Protein AF-A0A842XDP7-F1 (afdb_monomer)

Nearest PDB structures (foldseek):
  5aip-assembly1_B  TM=6.325E-01  e=4.440E-01  Neisseria meningitidis serogroup B
  2fna-assembly2_B  TM=4.979E-01  e=2.312E-01  Saccharolobus solfataricus P2
  7kk0-assembly1_A  TM=4.906E-01  e=1.042E+00  Variovorax paradoxus
  2qww-assembly3_F  TM=4.493E-01  e=1.636E+00  Listeria monocytogenes serotype 4b str. F2365
  2qww-assembly4_G  TM=3.152E-01  e=8.962E-01  Listeria monocytogenes serotype 4b str. F2365

Secondary structure (DSSP, 8-state):
------HHHHHHHHHHH-SSHHHHHHHHHHHHHT---S-HHHHHHH-HHHHHHHHHHHHHHHHTSTTHHHHHHHHHTSHHHHHHHHHHHHS-B-HHHHHHHHHHTT----HHHIIIIIIHHHHHTTSEEEETTEEEE-HHHHHHHHHHHHH-----SPTT--SHHHHHHHHHTTS-EEHHHHHHTSSSS--HHHHHHHHHTTSEEE-S----EEEEE-SPPPSSPPPHHHHHHHHH--TT-EEHHHHHHHHT--HHHHHHHHHHHHHTTSEEEEE---EEEE-HHHHHHHHHHHHHHHHHHHHHHHHHHHHHHHHHHHSSPPP---------------

Radius of gyration: 32.77 Å; Cα contacts (8 Å, |Δi|>4): 377; chains: 1; bounding box: 113×32×96 Å

Solvent-accessible surface area (backbone atoms only — not comparable to full-atom values): 19315 Å² total; per-residue (Å²): 132,85,74,82,74,58,35,61,64,52,48,53,53,43,54,74,76,35,93,49,54,36,60,33,50,52,56,45,48,57,54,56,75,73,56,81,65,97,38,75,65,53,39,69,78,69,26,48,47,54,46,51,53,50,51,36,59,73,41,35,73,54,51,66,36,92,58,34,67,59,48,35,52,43,34,56,40,37,66,69,29,44,51,50,53,55,55,24,69,79,42,70,35,30,64,68,54,46,44,56,53,38,41,77,74,72,46,89,68,54,61,66,53,45,45,62,72,37,46,45,44,29,37,78,47,52,29,33,44,78,57,92,77,29,33,30,53,29,71,64,26,49,55,49,48,55,54,52,66,75,56,74,66,82,62,88,57,71,63,80,55,92,50,58,55,56,53,52,38,55,62,27,69,87,39,71,38,36,66,66,62,53,43,76,76,39,103,58,98,70,63,66,63,49,54,49,50,36,39,75,71,53,28,34,44,66,58,88,63,89,63,43,52,28,36,26,45,46,96,60,82,75,93,60,87,67,55,76,68,51,42,54,52,57,72,69,36,41,79,92,43,39,34,61,66,60,49,15,63,75,73,71,46,58,58,71,59,41,52,56,46,51,53,52,37,36,77,70,62,37,31,50,76,49,73,51,78,65,32,37,32,58,28,77,65,21,46,53,53,31,49,50,54,48,54,51,50,49,51,45,53,34,46,27,51,31,20,52,52,51,53,56,52,61,53,59,65,71,70,56,77,75,79,74,78,75,75,84,75,81,78,81,85,80,82,86,77,136

Structure (mmCIF, N/CA/C/O backbone):
data_AF-A0A842XDP7-F1
#
_entry.id   AF-A0A842XDP7-F1
#
loop_
_atom_site.group_PDB
_atom_site.id
_atom_site.type_symbol
_atom_site.label_atom_id
_atom_site.label_alt_id
_atom_site.label_comp_id
_atom_site.label_asym_id
_atom_site.label_entity_id
_atom_site.label_seq_id
_atom_site.pdbx_PDB_ins_code
_atom_site.Cartn_x
_atom_site.Cartn_y
_atom_site.Cartn_z
_atom_site.occupancy
_atom_site.B_iso_or_equiv
_atom_site.auth_seq_id
_atom_site.auth_comp_id
_atom_site.auth_asym_id
_atom_site.auth_atom_id
_atom_site.pdbx_PDB_model_num
ATOM 1 N N . MET A 1 1 ? 41.023 -13.905 -25.988 1.00 30.55 1 MET A N 1
ATOM 2 C CA . MET A 1 1 ? 39.647 -14.406 -26.196 1.00 30.55 1 MET A CA 1
ATOM 3 C C . MET A 1 1 ? 38.715 -13.404 -25.548 1.00 30.55 1 MET A C 1
ATOM 5 O O . MET A 1 1 ? 38.636 -13.369 -24.330 1.00 30.55 1 MET A O 1
ATOM 9 N N . VAL A 1 2 ? 38.123 -12.518 -26.347 1.00 34.84 2 VAL A N 1
ATOM 10 C CA . VAL A 1 2 ? 37.180 -11.508 -25.854 1.00 34.84 2 VAL A CA 1
ATOM 11 C C . VAL A 1 2 ? 35.889 -12.251 -25.528 1.00 34.84 2 VAL A C 1
ATOM 13 O O . VAL A 1 2 ? 35.240 -12.773 -26.429 1.00 34.84 2 VAL A O 1
ATOM 16 N N . LEU A 1 3 ? 35.569 -12.385 -24.241 1.00 41.69 3 LEU A N 1
ATOM 17 C CA . LEU A 1 3 ? 34.253 -12.844 -23.811 1.00 41.69 3 LEU A CA 1
ATOM 18 C C . LEU A 1 3 ? 33.247 -11.838 -24.374 1.00 41.69 3 LEU A C 1
ATOM 20 O O . LEU A 1 3 ? 33.239 -10.686 -23.950 1.00 41.69 3 LEU A O 1
ATOM 24 N N . GLU A 1 4 ? 32.414 -12.232 -25.336 1.00 47.22 4 GLU A N 1
ATOM 25 C CA . GLU A 1 4 ? 31.178 -11.498 -25.599 1.00 47.22 4 GLU A CA 1
ATOM 26 C C . GLU A 1 4 ? 30.365 -11.542 -24.301 1.00 47.22 4 GLU A C 1
ATOM 28 O O . GLU A 1 4 ? 29.729 -12.542 -23.962 1.00 47.22 4 GLU A O 1
ATOM 33 N N . ILE A 1 5 ? 30.478 -10.480 -23.503 1.00 54.62 5 ILE A N 1
ATOM 34 C CA . ILE A 1 5 ? 29.826 -10.365 -22.205 1.00 54.62 5 ILE A CA 1
ATOM 35 C C . ILE A 1 5 ? 28.325 -10.336 -22.473 1.00 54.62 5 ILE A C 1
ATOM 37 O O . ILE A 1 5 ? 27.758 -9.307 -22.847 1.00 54.62 5 ILE A O 1
ATOM 41 N N . ASN A 1 6 ? 27.662 -11.474 -22.266 1.00 67.56 6 ASN A N 1
ATOM 42 C CA . ASN A 1 6 ? 26.211 -11.569 -22.294 1.00 67.56 6 ASN A CA 1
ATOM 43 C C . ASN A 1 6 ? 25.647 -10.902 -21.029 1.00 67.56 6 ASN A C 1
ATOM 45 O O . ASN A 1 6 ? 25.190 -11.560 -20.095 1.00 67.56 6 ASN A O 1
ATOM 49 N N . SER A 1 7 ? 25.752 -9.571 -20.970 1.00 66.69 7 SER A N 1
ATOM 50 C CA . SER A 1 7 ? 25.392 -8.733 -19.817 1.00 66.69 7 SER A CA 1
ATOM 51 C C . SER A 1 7 ? 23.962 -8.986 -19.324 1.00 66.69 7 SER A C 1
ATOM 53 O O . SER A 1 7 ? 23.702 -8.860 -18.128 1.00 66.69 7 SER A O 1
ATOM 55 N N . ARG A 1 8 ? 23.071 -9.452 -20.213 1.00 66.50 8 ARG A N 1
ATOM 56 C CA . ARG A 1 8 ? 21.711 -9.902 -19.885 1.00 66.50 8 ARG A CA 1
ATOM 57 C C . ARG A 1 8 ? 21.675 -11.106 -18.951 1.00 66.50 8 ARG A C 1
ATOM 59 O O . ARG A 1 8 ? 20.938 -11.127 -17.964 1.00 66.50 8 ARG A O 1
ATOM 66 N N . GLN A 1 9 ? 22.470 -12.131 -19.257 1.00 72.44 9 GLN A N 1
ATOM 67 C CA . GLN A 1 9 ? 22.556 -13.341 -18.433 1.00 72.44 9 GLN A CA 1
ATOM 68 C C . GLN A 1 9 ? 23.142 -13.024 -17.055 1.00 72.44 9 GLN A C 1
ATOM 70 O O . GLN A 1 9 ? 22.722 -13.599 -16.056 1.00 72.44 9 GLN A O 1
ATOM 75 N N . TRP A 1 10 ? 24.067 -12.068 -16.986 1.00 78.69 10 TRP A N 1
ATOM 76 C CA . TRP A 1 10 ? 24.649 -11.629 -15.722 1.00 78.69 10 TRP A CA 1
ATOM 77 C C . TRP A 1 10 ? 23.662 -10.848 -14.865 1.00 78.69 10 TRP A C 1
ATOM 79 O O . TRP A 1 10 ? 23.461 -11.216 -13.710 1.00 78.69 10 TRP A O 1
ATOM 89 N N . LEU A 1 11 ? 23.001 -9.826 -15.417 1.00 80.88 11 LEU A N 1
ATOM 90 C CA . LEU A 1 11 ? 22.034 -9.043 -14.648 1.00 80.88 11 LEU A CA 1
ATOM 91 C C . LEU A 1 11 ? 20.877 -9.919 -14.154 1.00 80.88 11 LEU A C 1
ATOM 93 O O . LEU A 1 11 ? 20.542 -9.868 -12.976 1.00 80.88 11 LEU A O 1
ATOM 97 N N . SER A 1 12 ? 20.321 -10.781 -15.009 1.00 81.88 12 SER A N 1
ATOM 98 C CA . SER A 1 12 ? 19.269 -11.721 -14.593 1.00 81.88 12 SER A CA 1
ATOM 99 C C . SER A 1 12 ? 19.732 -12.672 -13.483 1.00 81.88 12 SER A C 1
ATOM 101 O O . SER A 1 12 ? 18.999 -12.882 -12.519 1.00 81.88 12 SER A O 1
ATOM 103 N N . LYS A 1 13 ? 20.966 -13.188 -13.550 1.00 83.50 13 LYS A N 1
ATOM 104 C CA . LYS A 1 13 ? 21.544 -14.021 -12.486 1.00 83.50 13 LYS A CA 1
ATOM 105 C C . LYS A 1 13 ? 21.674 -13.260 -11.161 1.00 83.50 13 LYS A C 1
ATOM 107 O O . LYS A 1 13 ? 21.309 -13.804 -10.126 1.00 83.50 13 LYS A O 1
ATOM 112 N N . ILE A 1 14 ? 22.147 -12.013 -11.186 1.00 84.69 14 ILE A N 1
ATOM 113 C CA . ILE A 1 14 ? 22.259 -11.161 -9.988 1.00 84.69 14 ILE A CA 1
ATOM 114 C C . ILE A 1 14 ? 20.873 -10.883 -9.397 1.00 84.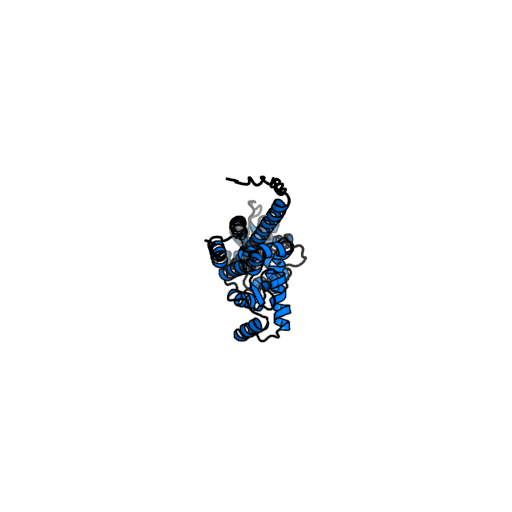69 14 ILE A C 1
ATOM 116 O O . ILE A 1 14 ? 20.656 -11.064 -8.202 1.00 84.69 14 ILE A O 1
ATOM 120 N N . VAL A 1 15 ? 19.917 -10.488 -10.242 1.00 83.19 15 VAL A N 1
ATOM 121 C CA . VAL A 1 15 ? 18.544 -10.158 -9.833 1.00 83.19 15 VAL A CA 1
ATOM 122 C C . VAL A 1 15 ? 17.839 -11.355 -9.194 1.00 83.19 15 VAL A C 1
ATOM 124 O O . VAL A 1 15 ? 17.097 -11.166 -8.230 1.00 83.19 15 VAL A O 1
ATOM 127 N N . ASN A 1 16 ? 18.092 -12.568 -9.691 1.00 82.31 16 ASN A N 1
ATOM 128 C CA . ASN A 1 16 ? 17.529 -13.802 -9.141 1.00 82.31 16 ASN A CA 1
ATOM 129 C C . ASN A 1 16 ? 18.186 -14.232 -7.819 1.00 82.31 16 ASN A C 1
ATOM 131 O O . ASN A 1 16 ? 17.552 -14.924 -7.027 1.00 82.31 16 ASN A O 1
ATOM 135 N N . ASN A 1 17 ? 19.434 -13.828 -7.573 1.00 79.31 17 ASN A N 1
ATOM 136 C CA . ASN A 1 17 ? 20.189 -14.207 -6.376 1.00 79.31 17 ASN A CA 1
ATOM 137 C C . ASN A 1 17 ? 20.016 -13.229 -5.204 1.00 79.31 17 ASN A C 1
ATOM 139 O O . ASN A 1 17 ? 20.354 -13.577 -4.075 1.00 79.31 17 ASN A O 1
ATOM 143 N N . SER A 1 18 ? 19.502 -12.025 -5.460 1.00 80.75 18 SER A N 1
ATOM 144 C CA . SER A 1 18 ? 19.393 -10.959 -4.463 1.00 80.75 18 SER A CA 1
ATOM 145 C C . SER A 1 18 ? 17.971 -10.402 -4.393 1.00 80.75 18 SER A C 1
ATOM 147 O O . SER A 1 18 ? 17.382 -10.001 -5.402 1.00 80.75 18 SER A O 1
ATOM 149 N N . ALA A 1 19 ? 17.417 -10.338 -3.180 1.00 80.94 19 ALA A N 1
ATOM 150 C CA . ALA A 1 19 ? 16.112 -9.725 -2.939 1.00 80.94 19 ALA A CA 1
ATOM 151 C C . ALA A 1 19 ? 16.179 -8.189 -3.027 1.00 80.94 19 ALA A C 1
ATOM 153 O O . ALA A 1 19 ? 15.298 -7.581 -3.634 1.00 80.94 19 ALA A O 1
ATOM 154 N N . GLU A 1 20 ? 17.251 -7.598 -2.492 1.00 90.56 20 GLU A N 1
ATOM 155 C CA . GLU A 1 20 ? 17.443 -6.151 -2.335 1.00 90.56 20 GLU A CA 1
ATOM 156 C C . GLU A 1 20 ? 18.148 -5.510 -3.545 1.00 90.56 20 GLU A C 1
ATOM 158 O O . GLU A 1 20 ? 19.129 -6.035 -4.080 1.00 90.56 20 GLU A O 1
ATOM 163 N N . LEU A 1 21 ? 17.658 -4.345 -3.966 1.00 92.19 21 LEU A N 1
ATOM 164 C CA . LEU A 1 21 ? 18.195 -3.503 -5.033 1.00 92.19 21 LEU A CA 1
ATOM 165 C C . LEU A 1 21 ? 19.603 -3.006 -4.725 1.00 92.19 21 LEU A C 1
ATOM 167 O O . LEU A 1 21 ? 20.440 -2.996 -5.629 1.00 92.19 21 LEU A O 1
ATOM 171 N N . VAL A 1 22 ? 19.889 -2.621 -3.478 1.00 93.50 22 VAL A N 1
ATOM 172 C CA . VAL A 1 22 ? 21.230 -2.153 -3.102 1.00 93.50 22 VAL A CA 1
ATOM 173 C C . VAL A 1 22 ? 22.287 -3.233 -3.335 1.00 93.50 22 VAL A C 1
ATOM 175 O O . VAL A 1 22 ? 23.342 -2.951 -3.902 1.00 93.50 22 VAL A O 1
ATOM 178 N N . GLU A 1 23 ? 21.990 -4.484 -2.988 1.00 92.94 23 GLU A N 1
ATOM 179 C CA . GLU A 1 23 ? 22.909 -5.604 -3.191 1.00 92.94 23 GLU A CA 1
ATOM 180 C C . GLU A 1 23 ? 23.036 -5.982 -4.669 1.00 92.94 23 GLU A C 1
ATOM 182 O O . GLU A 1 23 ? 24.140 -6.266 -5.139 1.00 92.94 23 GLU A O 1
ATOM 187 N N . ILE A 1 24 ? 21.939 -5.906 -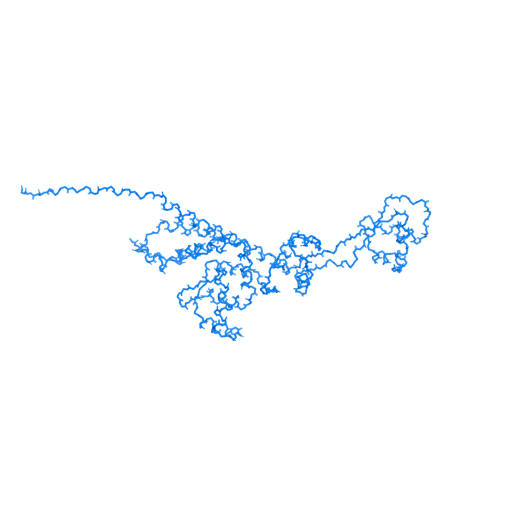5.433 1.00 92.12 24 ILE A N 1
ATOM 188 C CA . ILE A 1 24 ? 21.985 -6.064 -6.893 1.00 92.12 24 ILE A CA 1
ATOM 189 C C . ILE A 1 24 ? 22.943 -5.042 -7.501 1.00 92.12 24 ILE A C 1
ATOM 191 O O . ILE A 1 24 ? 23.832 -5.425 -8.256 1.00 92.12 24 ILE A O 1
ATOM 195 N N . LEU A 1 25 ? 22.802 -3.757 -7.162 1.00 92.69 25 LEU A N 1
ATOM 196 C CA . LEU A 1 25 ? 23.627 -2.701 -7.749 1.00 92.69 25 LEU A CA 1
ATOM 197 C C . LEU A 1 25 ? 25.080 -2.738 -7.267 1.00 92.69 25 LEU A C 1
ATOM 199 O O . LEU A 1 25 ? 25.960 -2.421 -8.061 1.00 92.69 25 LEU A O 1
ATOM 203 N N . LYS A 1 26 ? 25.367 -3.184 -6.038 1.00 92.44 26 LYS A N 1
ATOM 204 C CA . LYS A 1 26 ? 26.747 -3.439 -5.582 1.00 92.44 26 LYS A CA 1
ATOM 205 C C . LYS A 1 26 ? 27.424 -4.545 -6.390 1.00 92.44 26 LYS A C 1
ATOM 207 O O . LYS A 1 26 ? 28.556 -4.369 -6.835 1.00 92.44 26 LYS A O 1
ATOM 212 N N . GLN A 1 27 ? 26.734 -5.666 -6.609 1.00 90.56 27 GLN A N 1
ATOM 213 C CA . GLN A 1 27 ? 27.250 -6.760 -7.440 1.00 90.56 27 GLN A CA 1
ATOM 214 C C . GLN A 1 27 ? 27.393 -6.334 -8.906 1.00 90.56 27 GLN A C 1
ATOM 216 O O . GLN A 1 27 ? 28.355 -6.694 -9.579 1.00 90.56 27 GLN A O 1
ATOM 221 N N . ALA A 1 28 ? 26.453 -5.537 -9.411 1.00 89.19 28 ALA A N 1
ATOM 222 C CA . ALA A 1 28 ? 26.532 -5.010 -10.765 1.00 89.19 28 ALA A CA 1
ATOM 223 C C . ALA A 1 28 ? 27.696 -4.008 -10.912 1.00 89.19 28 ALA A C 1
ATOM 225 O O . ALA A 1 28 ? 28.398 -4.020 -11.922 1.00 89.19 28 ALA A O 1
ATOM 226 N N . ASP A 1 29 ? 27.940 -3.173 -9.896 1.00 89.44 29 ASP A N 1
ATOM 227 C CA . ASP A 1 29 ? 29.070 -2.245 -9.865 1.00 89.44 29 ASP A CA 1
ATOM 228 C C . ASP A 1 29 ? 30.413 -2.975 -9.841 1.00 89.44 29 ASP A C 1
ATOM 230 O O . ASP A 1 29 ? 31.292 -2.627 -10.627 1.00 89.44 29 ASP A O 1
ATOM 234 N N . SER A 1 30 ? 30.555 -4.018 -9.017 1.00 88.50 30 SER A N 1
ATOM 235 C CA . SER A 1 30 ? 31.789 -4.807 -8.979 1.00 88.50 30 SER A CA 1
ATOM 236 C C . SER A 1 30 ? 32.083 -5.452 -10.333 1.00 88.50 30 SER A C 1
ATOM 238 O O . SER A 1 30 ? 33.205 -5.351 -10.815 1.00 88.50 30 SER A O 1
ATOM 240 N N . ILE A 1 31 ? 31.079 -6.012 -11.016 1.00 86.94 31 ILE A N 1
ATOM 241 C CA . ILE A 1 31 ? 31.247 -6.552 -12.376 1.00 86.94 31 ILE A CA 1
ATOM 242 C C . ILE A 1 31 ? 31.652 -5.453 -13.365 1.00 86.94 31 ILE A C 1
ATOM 244 O O . ILE A 1 31 ? 32.530 -5.669 -14.198 1.00 86.94 31 ILE A O 1
ATOM 248 N N . CYS A 1 32 ? 31.046 -4.266 -13.275 1.00 85.56 32 CYS A N 1
ATOM 249 C CA . CYS A 1 32 ? 31.412 -3.132 -14.123 1.00 85.56 32 CYS A CA 1
ATOM 250 C C . CYS A 1 32 ? 32.875 -2.704 -13.961 1.00 85.56 32 CYS A C 1
ATOM 252 O O . CYS A 1 32 ? 33.475 -2.310 -14.956 1.00 85.56 32 CYS A O 1
ATOM 254 N N . GLN A 1 33 ? 33.439 -2.769 -12.751 1.00 83.06 33 GLN A N 1
ATOM 255 C CA . GLN A 1 33 ? 34.829 -2.364 -12.490 1.00 83.06 33 GLN A CA 1
ATOM 256 C C . GLN A 1 33 ? 35.852 -3.241 -13.223 1.00 83.06 33 GLN A C 1
ATOM 258 O O . GLN A 1 33 ? 36.928 -2.762 -13.564 1.00 83.06 33 GLN A O 1
ATOM 263 N N . TYR A 1 34 ? 35.504 -4.499 -13.495 1.00 81.38 34 TYR A N 1
ATOM 264 C CA . TYR A 1 34 ? 36.354 -5.446 -14.222 1.00 81.38 34 TYR A CA 1
ATOM 265 C C . TYR A 1 34 ? 35.937 -5.619 -15.688 1.00 81.38 34 TYR A C 1
ATOM 267 O O . TYR A 1 34 ? 36.438 -6.504 -16.379 1.00 81.38 34 TYR A O 1
ATOM 275 N N . CYS A 1 35 ? 34.983 -4.817 -16.167 1.00 82.50 35 CYS A N 1
ATOM 276 C CA . CYS A 1 35 ? 34.513 -4.891 -17.541 1.00 82.50 35 CYS A CA 1
ATOM 277 C C . CYS A 1 35 ? 35.499 -4.172 -18.470 1.00 82.50 35 CYS A C 1
ATOM 279 O O . CYS A 1 35 ? 35.754 -2.982 -18.299 1.00 82.50 35 CYS A O 1
ATOM 281 N N . GLU A 1 36 ? 35.983 -4.871 -19.496 1.00 77.56 36 GLU A N 1
ATOM 282 C CA . GLU A 1 36 ? 36.753 -4.290 -20.601 1.00 77.56 36 GLU A CA 1
ATOM 283 C C . GLU A 1 36 ? 35.841 -4.155 -21.832 1.00 77.56 36 GLU A C 1
ATOM 285 O O . GLU A 1 36 ? 35.776 -5.063 -22.669 1.00 77.56 36 GLU A O 1
ATOM 290 N N . PRO A 1 37 ? 35.050 -3.069 -21.950 1.00 74.06 37 PRO A N 1
ATOM 291 C CA . PRO A 1 37 ? 34.181 -2.900 -23.100 1.00 74.06 37 PRO A CA 1
ATOM 292 C C . PRO A 1 37 ? 35.019 -2.661 -24.359 1.00 74.06 37 PRO A C 1
ATOM 294 O O . PRO A 1 37 ? 35.954 -1.866 -24.356 1.00 74.06 37 PRO A O 1
ATOM 297 N N . ILE A 1 38 ? 34.608 -3.275 -25.471 1.00 71.44 38 ILE A N 1
ATOM 298 C CA . ILE A 1 38 ? 35.214 -3.055 -26.798 1.00 71.44 38 ILE A CA 1
ATOM 299 C C . ILE A 1 38 ? 35.206 -1.555 -27.168 1.00 71.44 38 ILE A C 1
ATOM 301 O O . ILE A 1 38 ? 36.106 -1.066 -27.842 1.00 71.44 38 ILE A O 1
ATOM 305 N N . SER A 1 39 ? 34.183 -0.817 -26.723 1.00 81.31 39 SER A N 1
ATOM 306 C CA . SER A 1 39 ? 34.085 0.642 -26.816 1.00 81.31 39 SER A CA 1
ATOM 307 C C . SER A 1 39 ? 33.101 1.169 -25.762 1.00 81.31 39 SER A C 1
ATOM 309 O O . SER A 1 39 ? 32.115 0.480 -25.468 1.00 81.31 39 SER A O 1
ATOM 311 N N . PRO A 1 40 ? 33.284 2.397 -25.236 1.00 82.81 40 PRO A N 1
ATOM 312 C CA . PRO A 1 40 ? 32.298 3.052 -24.376 1.00 82.81 40 PRO A CA 1
ATOM 313 C C . PRO A 1 40 ? 30.877 3.050 -24.960 1.00 82.81 40 PRO A C 1
ATOM 315 O O . PRO A 1 40 ? 29.917 2.811 -24.229 1.00 82.81 40 PRO A O 1
ATOM 318 N N . MET A 1 41 ? 30.738 3.214 -26.282 1.00 84.88 41 MET A N 1
ATOM 319 C CA . MET A 1 41 ? 29.430 3.214 -26.954 1.00 84.88 41 MET A CA 1
ATOM 320 C C . MET A 1 41 ? 28.707 1.869 -26.833 1.00 84.88 41 MET A C 1
ATOM 322 O O . MET A 1 41 ? 27.501 1.829 -26.610 1.00 84.88 41 MET A O 1
ATOM 326 N N . ILE A 1 42 ? 29.441 0.753 -26.877 1.00 82.81 42 ILE A N 1
ATOM 327 C CA . ILE A 1 42 ? 28.855 -0.584 -26.703 1.00 82.81 42 ILE A CA 1
ATOM 328 C C . ILE A 1 42 ? 28.314 -0.755 -25.278 1.00 82.81 42 ILE A C 1
ATOM 330 O O . ILE A 1 42 ? 27.270 -1.382 -25.087 1.00 82.81 42 ILE A O 1
ATOM 334 N N . CYS A 1 43 ? 28.986 -0.175 -24.280 1.00 83.31 43 CYS A N 1
ATOM 335 C CA . CYS A 1 43 ? 28.510 -0.185 -22.899 1.00 83.31 43 CYS A CA 1
ATOM 336 C C . CYS A 1 43 ? 27.182 0.582 -22.769 1.00 83.31 43 CYS A C 1
ATOM 338 O O . CYS A 1 43 ? 26.214 0.048 -22.234 1.00 83.31 43 CYS A O 1
ATOM 340 N N . VAL A 1 44 ? 27.106 1.783 -23.347 1.00 84.75 44 VAL A N 1
ATOM 341 C CA . VAL A 1 44 ? 25.904 2.632 -23.316 1.00 84.75 44 VAL A CA 1
ATOM 342 C C . VAL A 1 44 ? 24.719 1.977 -24.035 1.00 84.75 44 VAL A C 1
ATOM 344 O O . VAL A 1 44 ? 23.611 1.916 -23.503 1.00 84.75 44 VAL A O 1
ATOM 347 N N . GLU A 1 45 ? 24.942 1.443 -25.236 1.00 81.25 45 GLU A N 1
ATOM 348 C CA . GLU A 1 45 ? 23.858 0.927 -26.076 1.00 81.25 45 GLU A CA 1
ATOM 349 C C . GLU A 1 45 ? 23.394 -0.478 -25.663 1.00 81.25 45 GLU A C 1
ATOM 351 O O . GLU A 1 45 ? 22.195 -0.786 -25.696 1.00 81.25 45 GLU A O 1
ATOM 356 N N . ARG A 1 46 ? 24.329 -1.360 -25.277 1.00 81.94 46 ARG A N 1
ATOM 357 C CA . ARG A 1 46 ? 24.077 -2.810 -25.187 1.00 81.94 46 ARG A CA 1
ATOM 358 C C . ARG A 1 46 ? 24.251 -3.414 -23.795 1.00 81.94 46 ARG A C 1
ATOM 360 O O . ARG A 1 46 ? 23.806 -4.544 -23.598 1.00 81.94 46 ARG A O 1
ATOM 367 N N . CYS A 1 47 ? 24.860 -2.718 -22.834 1.00 87.31 47 CYS A N 1
ATOM 368 C CA . CYS A 1 47 ? 25.084 -3.280 -21.501 1.00 87.31 47 CYS A CA 1
ATOM 369 C C . CYS A 1 47 ? 23.881 -3.047 -20.580 1.00 87.31 47 CYS A C 1
ATOM 371 O O . CYS A 1 47 ? 23.587 -1.920 -20.182 1.00 87.31 47 CYS A O 1
ATOM 373 N N 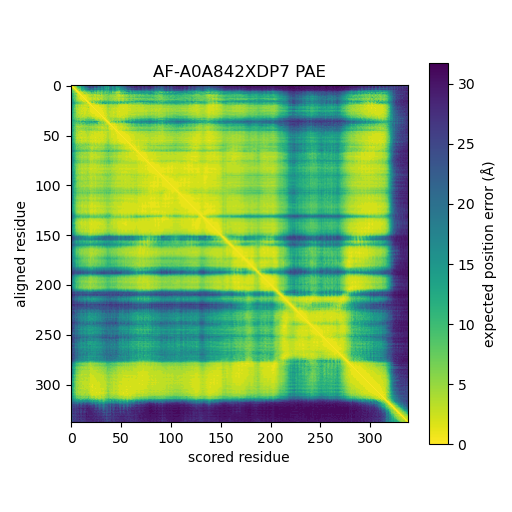. GLU A 1 48 ? 23.203 -4.126 -20.182 1.00 86.31 48 GLU A N 1
ATOM 374 C CA . GLU A 1 48 ? 22.063 -4.023 -19.260 1.00 86.31 48 GLU A CA 1
ATOM 375 C C . GLU A 1 48 ? 22.478 -3.614 -17.849 1.00 86.31 48 GLU A C 1
ATOM 377 O O . GLU A 1 48 ? 21.728 -2.914 -17.176 1.00 86.31 48 GLU A O 1
ATOM 382 N N . ILE A 1 49 ? 23.691 -3.978 -17.423 1.00 89.81 49 ILE A N 1
ATOM 383 C CA . ILE A 1 49 ? 24.235 -3.544 -16.135 1.00 89.81 49 ILE A CA 1
ATOM 384 C C . ILE A 1 49 ? 24.440 -2.026 -16.131 1.00 89.81 49 ILE A C 1
ATOM 386 O O . ILE A 1 49 ? 23.999 -1.347 -15.205 1.00 89.81 49 ILE A O 1
ATOM 390 N N . TRP A 1 50 ? 25.076 -1.485 -17.177 1.00 89.81 50 TRP A N 1
ATOM 391 C CA . TRP A 1 50 ? 25.260 -0.040 -17.310 1.00 89.81 50 TRP A CA 1
ATOM 392 C C . TRP A 1 50 ? 23.911 0.675 -17.338 1.00 89.81 50 TRP A C 1
ATOM 394 O O . TRP A 1 50 ? 23.708 1.639 -16.605 1.00 89.81 50 TRP A O 1
ATOM 404 N N . ARG A 1 51 ? 22.959 0.149 -18.116 1.00 89.62 51 ARG A N 1
ATOM 405 C CA . ARG A 1 51 ? 21.608 0.701 -18.227 1.00 89.62 51 ARG A CA 1
ATOM 406 C C . ARG A 1 51 ? 20.880 0.727 -16.882 1.00 89.62 51 ARG A C 1
ATOM 408 O O . ARG A 1 51 ? 20.338 1.767 -16.525 1.00 89.62 51 ARG A O 1
ATOM 415 N N . ALA A 1 52 ? 20.919 -0.371 -16.125 1.00 91.00 52 ALA A N 1
ATOM 416 C CA . ALA A 1 52 ? 20.319 -0.455 -14.797 1.00 91.00 52 ALA A CA 1
ATOM 417 C C . ALA A 1 52 ? 20.971 0.530 -13.816 1.00 91.00 52 ALA A C 1
ATOM 419 O O . ALA A 1 52 ? 20.268 1.235 -13.103 1.00 91.00 52 ALA A O 1
ATOM 420 N N . LYS A 1 53 ? 22.304 0.652 -13.811 1.00 92.94 53 LYS A N 1
ATOM 421 C CA . LYS A 1 53 ? 22.997 1.656 -12.985 1.00 92.94 53 LYS A CA 1
ATOM 422 C C . LYS A 1 53 ? 22.587 3.081 -13.364 1.00 92.94 53 LYS A C 1
ATOM 424 O O . LYS A 1 53 ? 22.286 3.890 -12.490 1.00 92.94 53 LYS A O 1
ATOM 429 N N . ASN A 1 54 ? 22.551 3.377 -14.661 1.00 91.50 54 ASN A N 1
ATOM 430 C CA . ASN A 1 54 ? 22.209 4.700 -15.168 1.00 91.50 54 ASN A CA 1
ATOM 431 C C . ASN A 1 54 ? 20.744 5.076 -14.875 1.00 91.50 54 ASN A C 1
ATOM 433 O O . ASN A 1 54 ? 20.464 6.225 -14.559 1.00 91.50 54 ASN A O 1
ATOM 437 N N . GLU A 1 55 ? 19.817 4.112 -14.888 1.00 92.75 55 GLU A N 1
ATOM 438 C CA . GLU A 1 55 ? 18.440 4.327 -14.418 1.00 92.75 55 GLU A CA 1
ATOM 439 C C . GLU A 1 55 ? 18.397 4.858 -12.983 1.00 92.75 55 GLU A C 1
ATOM 441 O O . GLU A 1 55 ? 17.714 5.841 -12.720 1.00 92.75 55 GLU A O 1
ATOM 446 N N . PHE A 1 56 ? 19.127 4.241 -12.052 1.00 93.81 56 PHE A N 1
ATOM 447 C CA . PHE A 1 56 ? 19.128 4.687 -10.656 1.00 93.81 56 PHE A CA 1
ATOM 448 C C . PHE A 1 56 ? 19.767 6.066 -10.489 1.00 93.81 56 PHE A C 1
ATOM 450 O O . PHE A 1 56 ? 19.246 6.881 -9.734 1.00 93.81 56 PHE A O 1
ATOM 457 N N . LEU A 1 57 ? 20.838 6.357 -11.233 1.00 92.12 57 LEU A N 1
ATOM 458 C CA . LEU A 1 57 ? 21.460 7.683 -11.232 1.00 92.12 57 LEU A CA 1
ATOM 459 C C . LEU A 1 57 ? 20.486 8.775 -11.702 1.00 92.12 57 LEU A C 1
ATOM 461 O O . LEU A 1 57 ? 20.368 9.808 -11.046 1.00 92.12 57 LEU A O 1
ATOM 465 N N . GLU A 1 58 ? 19.754 8.535 -12.792 1.00 91.75 58 GLU A N 1
ATOM 466 C CA . GLU A 1 58 ? 18.733 9.463 -13.299 1.00 91.75 58 GLU A CA 1
ATOM 467 C C . GLU A 1 58 ? 17.560 9.623 -12.319 1.00 91.75 58 GLU A C 1
ATOM 469 O O . GLU A 1 58 ? 17.052 10.727 -12.123 1.00 91.75 58 GLU A O 1
ATOM 474 N N . MET A 1 59 ? 17.146 8.532 -11.669 1.00 92.69 59 MET A N 1
ATOM 475 C CA . MET A 1 59 ? 16.026 8.527 -10.725 1.00 92.69 59 MET A CA 1
ATOM 476 C C . MET A 1 59 ? 16.403 9.015 -9.318 1.00 92.69 59 MET A C 1
ATOM 478 O O . MET A 1 59 ? 15.526 9.114 -8.463 1.00 92.69 59 MET A O 1
ATOM 482 N N . ASN A 1 60 ? 17.664 9.350 -9.028 1.00 90.75 60 ASN A N 1
ATOM 483 C CA . ASN A 1 60 ? 18.074 9.665 -7.657 1.00 90.75 60 ASN A CA 1
ATOM 484 C C . ASN A 1 60 ? 17.241 10.779 -7.007 1.00 90.75 60 ASN A C 1
ATOM 486 O O . ASN A 1 60 ? 16.815 10.653 -5.861 1.00 90.75 60 ASN A O 1
ATOM 490 N N . GLY A 1 61 ? 17.006 11.868 -7.746 1.00 88.88 61 GLY A N 1
ATOM 491 C CA . GLY A 1 61 ? 16.251 13.012 -7.234 1.00 88.88 61 GLY A CA 1
ATOM 492 C C . GLY A 1 61 ? 14.824 12.637 -6.833 1.00 88.88 61 GLY A C 1
ATOM 493 O O . GLY A 1 61 ? 14.349 13.074 -5.790 1.00 88.88 61 GLY A O 1
ATOM 494 N N . MET A 1 62 ? 14.169 11.781 -7.621 1.00 92.06 62 MET A N 1
ATOM 495 C CA . MET A 1 62 ? 12.813 11.317 -7.325 1.00 92.06 62 MET A CA 1
ATOM 496 C C . MET A 1 62 ? 12.789 10.254 -6.220 1.00 92.06 62 MET A C 1
ATOM 498 O O . MET A 1 62 ? 11.955 10.345 -5.330 1.00 92.06 62 MET A O 1
ATOM 502 N N . LEU A 1 63 ? 13.716 9.288 -6.211 1.00 90.50 63 LEU A N 1
ATOM 503 C CA . LEU A 1 63 ? 13.743 8.202 -5.220 1.00 90.50 63 LEU A CA 1
ATOM 504 C C . LEU A 1 63 ? 14.011 8.708 -3.796 1.00 90.50 63 LEU A C 1
ATOM 506 O O . LEU A 1 63 ? 13.559 8.092 -2.834 1.00 90.50 63 LEU A O 1
ATOM 510 N N . CYS A 1 64 ? 14.739 9.818 -3.667 1.00 88.38 64 CYS A N 1
ATOM 511 C CA . CYS A 1 64 ? 15.048 10.457 -2.389 1.00 88.38 64 CYS A CA 1
ATOM 512 C C . CYS A 1 64 ? 14.011 11.510 -1.961 1.00 88.38 64 CYS A C 1
ATOM 514 O O . CYS A 1 64 ? 14.180 12.120 -0.908 1.00 88.38 64 CYS A O 1
ATOM 516 N N . ALA A 1 65 ? 12.961 11.749 -2.752 1.00 91.00 65 ALA A N 1
ATOM 517 C CA . ALA A 1 65 ? 11.916 12.700 -2.395 1.00 91.00 65 ALA A CA 1
ATOM 518 C C . ALA A 1 65 ? 10.959 12.110 -1.345 1.00 91.00 65 ALA A C 1
ATOM 520 O O . ALA A 1 65 ? 10.471 10.988 -1.496 1.00 91.00 65 ALA A O 1
ATOM 521 N N . ASP A 1 66 ? 10.604 12.903 -0.330 1.00 85.00 66 ASP A N 1
ATOM 522 C CA . ASP A 1 66 ? 9.681 12.492 0.743 1.00 85.00 66 ASP A CA 1
ATOM 523 C C . ASP A 1 66 ? 8.302 12.050 0.214 1.00 85.00 66 ASP A C 1
ATOM 525 O O . ASP A 1 66 ? 7.627 11.200 0.799 1.00 85.00 66 ASP A O 1
ATOM 529 N N . GLU A 1 67 ? 7.882 12.602 -0.928 1.00 87.44 67 GLU A N 1
ATOM 530 C CA . GLU A 1 67 ? 6.597 12.311 -1.567 1.00 87.44 67 GLU A CA 1
ATOM 531 C C . GLU A 1 67 ? 6.633 11.086 -2.498 1.00 87.44 67 GLU A C 1
ATOM 533 O O . GLU A 1 67 ? 5.592 10.675 -3.015 1.00 87.44 67 GLU A O 1
ATOM 538 N N . HIS A 1 68 ? 7.795 10.456 -2.707 1.00 91.81 68 HIS A N 1
ATOM 539 C CA . HIS A 1 68 ? 7.937 9.384 -3.699 1.00 91.81 68 HIS A CA 1
ATOM 540 C C . HIS A 1 68 ? 7.033 8.183 -3.415 1.00 91.81 68 HIS A C 1
ATOM 542 O O . HIS A 1 68 ? 6.338 7.703 -4.307 1.00 91.81 68 HIS A O 1
ATOM 548 N N . VAL A 1 69 ? 6.949 7.743 -2.154 1.00 90.88 69 VAL A N 1
ATOM 549 C CA . VAL A 1 69 ? 6.045 6.648 -1.749 1.00 90.88 69 VAL A CA 1
ATOM 550 C C . VAL A 1 69 ? 4.592 6.981 -2.106 1.00 90.88 69 VAL A C 1
ATOM 552 O O . VAL A 1 69 ? 3.849 6.124 -2.580 1.00 90.88 69 VAL A O 1
ATOM 555 N N . HIS A 1 70 ? 4.178 8.233 -1.903 1.00 89.12 70 HIS A N 1
ATOM 556 C CA . HIS A 1 70 ? 2.833 8.691 -2.239 1.00 89.12 70 HIS A CA 1
ATOM 557 C C . HIS A 1 70 ? 2.594 8.671 -3.756 1.00 89.12 70 HIS A C 1
ATOM 559 O O . HIS A 1 70 ? 1.559 8.174 -4.210 1.00 89.12 70 HIS A O 1
ATOM 565 N N . ASN A 1 71 ? 3.553 9.165 -4.538 1.00 91.12 71 ASN A N 1
ATOM 566 C CA . ASN A 1 71 ? 3.458 9.212 -5.998 1.00 91.12 71 ASN A CA 1
ATOM 567 C C . ASN A 1 71 ? 3.430 7.804 -6.596 1.00 91.12 71 ASN A C 1
ATOM 569 O O . ASN A 1 71 ? 2.559 7.500 -7.412 1.00 91.12 71 ASN A O 1
ATOM 573 N N . LEU A 1 72 ? 4.286 6.914 -6.093 1.00 92.62 72 LEU A N 1
ATOM 574 C CA . LEU A 1 72 ? 4.297 5.500 -6.440 1.00 92.62 72 LEU A CA 1
ATOM 575 C C . LEU A 1 72 ? 2.939 4.849 -6.177 1.00 92.62 72 LEU A C 1
ATOM 577 O O . LEU A 1 72 ? 2.339 4.290 -7.094 1.00 92.62 72 LEU A O 1
ATOM 581 N N . LEU A 1 73 ? 2.419 4.952 -4.949 1.00 90.06 73 LEU A N 1
ATOM 582 C CA . LEU A 1 73 ? 1.137 4.346 -4.584 1.00 90.06 73 LEU A CA 1
ATOM 583 C C . LEU A 1 73 ? -0.004 4.880 -5.456 1.00 90.06 73 LEU A C 1
ATOM 585 O O . LEU A 1 73 ? -0.837 4.109 -5.929 1.00 90.06 73 LEU A O 1
ATOM 589 N N . ASN A 1 74 ? -0.035 6.182 -5.737 1.00 90.00 74 ASN A N 1
ATOM 590 C CA . ASN A 1 74 ? -1.049 6.762 -6.616 1.00 90.00 74 ASN A CA 1
ATOM 591 C C . ASN A 1 74 ? -0.902 6.336 -8.083 1.00 90.00 74 ASN A C 1
ATOM 593 O O . ASN A 1 74 ? -1.918 6.174 -8.768 1.00 90.00 74 ASN A O 1
ATOM 597 N N . ALA A 1 75 ? 0.319 6.095 -8.561 1.00 91.38 75 ALA A N 1
ATOM 598 C CA . ALA A 1 75 ? 0.548 5.513 -9.875 1.00 91.38 75 ALA A CA 1
ATOM 599 C C . ALA A 1 75 ? 0.017 4.071 -9.943 1.00 91.38 75 ALA A C 1
ATOM 601 O O . ALA A 1 75 ? -0.607 3.701 -10.930 1.00 91.38 75 ALA A O 1
ATOM 602 N N . VAL A 1 76 ? 0.165 3.268 -8.888 1.00 88.94 76 VAL A N 1
ATOM 603 C CA . VAL A 1 76 ? -0.149 1.827 -8.951 1.00 88.94 76 VAL A CA 1
ATOM 604 C C . VAL A 1 76 ? -1.552 1.443 -8.478 1.00 88.94 76 VAL A C 1
ATOM 606 O O . VAL A 1 76 ? -1.994 0.334 -8.754 1.00 88.94 76 VAL A O 1
ATOM 609 N N . LYS A 1 77 ? -2.297 2.329 -7.805 1.00 88.00 77 LYS A N 1
ATOM 610 C CA . LYS A 1 77 ? -3.709 2.084 -7.427 1.00 88.00 77 LYS A CA 1
ATOM 611 C C . LYS A 1 77 ? -4.647 1.917 -8.620 1.00 88.00 77 LYS A C 1
ATOM 613 O O . LYS A 1 77 ? -5.738 1.378 -8.480 1.00 88.00 77 LYS A O 1
ATOM 618 N N . ASN A 1 78 ? -4.269 2.443 -9.781 1.00 89.25 78 ASN A N 1
ATOM 619 C CA . ASN A 1 78 ? -5.084 2.333 -10.978 1.00 89.25 78 ASN A CA 1
ATOM 620 C C . ASN A 1 78 ? -4.856 0.962 -11.629 1.00 89.25 78 ASN A C 1
ATOM 622 O O . ASN A 1 78 ? -3.780 0.701 -12.162 1.00 89.25 78 ASN A O 1
ATOM 626 N N . ASP A 1 79 ? -5.890 0.125 -11.639 1.00 88.50 79 ASP A N 1
ATOM 627 C CA . ASP A 1 79 ? -5.868 -1.212 -12.245 1.00 88.50 79 ASP A CA 1
ATOM 628 C C . ASP A 1 79 ? -5.346 -1.205 -13.700 1.00 88.50 79 ASP A C 1
ATOM 630 O O . ASP A 1 79 ? -4.508 -2.019 -14.084 1.00 88.50 79 ASP A O 1
ATOM 634 N N . ARG A 1 80 ? -5.703 -0.195 -14.504 1.00 92.12 80 ARG A N 1
ATOM 635 C CA . ARG A 1 80 ? -5.222 -0.078 -15.896 1.00 92.12 80 ARG A CA 1
ATOM 636 C C . ARG A 1 80 ? -3.717 0.165 -15.968 1.00 92.12 80 ARG A C 1
ATOM 638 O O . ARG A 1 80 ? -3.057 -0.349 -16.869 1.00 92.12 80 ARG A O 1
ATOM 645 N N . ARG A 1 81 ? -3.158 0.918 -15.017 1.00 93.88 81 ARG A N 1
ATOM 646 C CA . ARG A 1 81 ? -1.705 1.135 -14.905 1.00 93.88 81 ARG A CA 1
ATOM 647 C C . ARG A 1 81 ? -0.995 -0.149 -14.483 1.00 93.88 81 ARG A C 1
ATOM 649 O O . ARG A 1 81 ? 0.056 -0.459 -15.037 1.00 93.88 81 ARG A O 1
ATOM 656 N N . GLN A 1 82 ? -1.599 -0.954 -13.608 1.00 92.12 82 GLN A N 1
ATOM 657 C CA . GLN A 1 82 ? -1.076 -2.289 -13.292 1.00 92.12 82 GLN A CA 1
ATOM 658 C C . GLN A 1 82 ? -1.055 -3.195 -14.531 1.00 92.12 82 GLN A C 1
ATOM 660 O O . GLN A 1 82 ? -0.058 -3.872 -14.775 1.00 92.12 82 GLN A O 1
ATOM 665 N N . LYS A 1 83 ? -2.087 -3.140 -15.386 1.00 93.56 83 LYS A N 1
ATOM 666 C CA . LYS A 1 83 ? -2.089 -3.857 -16.675 1.00 93.56 83 LYS A CA 1
ATOM 667 C C . LYS A 1 83 ? -1.008 -3.381 -17.642 1.00 93.56 83 LYS A C 1
ATOM 669 O O . LYS A 1 83 ? -0.472 -4.196 -18.390 1.00 93.56 83 LYS A O 1
ATOM 674 N N . VAL A 1 84 ? -0.647 -2.098 -17.619 1.00 96.44 84 VAL A N 1
ATOM 675 C CA . VAL A 1 84 ? 0.510 -1.589 -18.374 1.00 96.44 84 VAL A CA 1
ATOM 676 C C . VAL A 1 84 ? 1.817 -2.164 -17.821 1.00 96.44 84 VAL A C 1
ATOM 678 O O . VAL A 1 84 ? 2.631 -2.649 -18.603 1.00 96.44 84 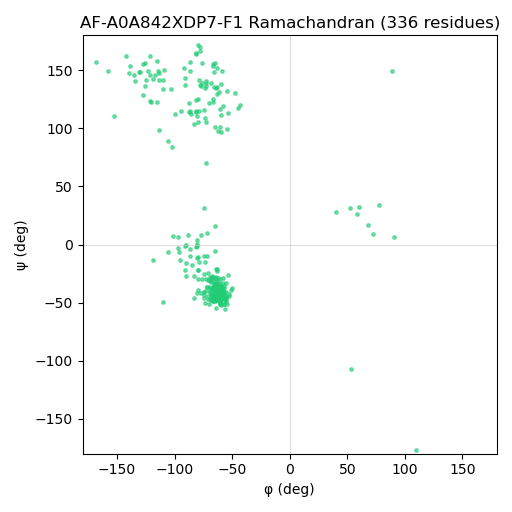VAL A O 1
ATOM 681 N N . VAL A 1 85 ? 2.004 -2.182 -16.497 1.00 95.56 85 VAL A N 1
ATOM 682 C CA . VAL A 1 85 ? 3.176 -2.809 -15.855 1.00 95.56 85 VAL A CA 1
ATOM 683 C C . VAL A 1 85 ? 3.273 -4.298 -16.210 1.00 95.56 85 VAL A C 1
ATOM 685 O O . VAL A 1 85 ? 4.347 -4.773 -16.578 1.00 95.56 85 VAL A O 1
ATOM 688 N N . GLU A 1 86 ? 2.152 -5.024 -16.186 1.00 94.06 86 GLU A N 1
ATOM 689 C CA . GLU A 1 86 ? 2.058 -6.423 -16.627 1.00 94.06 86 GLU A CA 1
ATOM 690 C C . GLU A 1 86 ? 2.524 -6.570 -18.087 1.00 94.06 86 GLU A C 1
ATOM 692 O O . GLU A 1 86 ? 3.444 -7.339 -18.366 1.00 94.06 86 GLU A O 1
ATOM 697 N N . ALA A 1 87 ? 1.990 -5.757 -19.003 1.00 96.06 87 ALA A N 1
ATOM 698 C CA . ALA A 1 87 ? 2.339 -5.794 -20.424 1.00 96.06 87 ALA A CA 1
ATOM 699 C C . ALA A 1 87 ? 3.826 -5.521 -20.698 1.00 96.06 87 ALA A C 1
ATOM 701 O O . ALA A 1 87 ? 4.406 -6.109 -21.616 1.00 96.06 87 ALA A O 1
ATOM 702 N N . LEU A 1 88 ? 4.419 -4.593 -19.940 1.00 96.69 88 LEU A N 1
ATOM 703 C CA . LEU A 1 88 ? 5.815 -4.175 -20.082 1.00 96.69 88 LEU A CA 1
ATOM 704 C C . LEU A 1 88 ? 6.800 -5.144 -19.428 1.00 96.69 88 LEU A C 1
ATOM 706 O O . LEU A 1 88 ? 7.963 -5.171 -19.827 1.00 96.69 88 LEU A O 1
ATOM 710 N N . SER A 1 89 ? 6.340 -5.953 -18.470 1.00 93.81 89 SER A N 1
ATOM 711 C CA . SER A 1 89 ? 7.143 -7.030 -17.882 1.00 93.81 89 SER A CA 1
ATOM 712 C C . SER A 1 89 ? 7.406 -8.179 -18.859 1.00 93.81 89 SER A C 1
ATOM 714 O O . SER A 1 89 ? 8.434 -8.838 -18.762 1.00 93.81 89 SER A O 1
ATOM 716 N N . GLU A 1 90 ? 6.508 -8.398 -19.827 1.00 93.56 90 GLU A N 1
ATOM 717 C CA . GLU A 1 90 ? 6.687 -9.419 -20.864 1.00 93.56 90 GLU A CA 1
ATOM 718 C C . GLU A 1 90 ? 7.717 -8.988 -21.911 1.00 93.56 90 GLU A C 1
ATOM 720 O O . GLU A 1 90 ? 8.559 -9.775 -22.337 1.00 93.56 90 GLU A O 1
ATOM 725 N N . ARG A 1 91 ? 7.604 -7.741 -22.386 1.00 93.31 91 ARG A N 1
ATOM 726 C CA . ARG A 1 91 ? 8.495 -7.150 -23.389 1.00 93.31 91 ARG A CA 1
ATOM 727 C C . ARG A 1 91 ? 8.281 -5.639 -23.506 1.00 93.31 91 ARG A C 1
ATOM 729 O O . ARG A 1 91 ? 7.169 -5.166 -23.263 1.00 93.31 91 ARG A O 1
ATOM 736 N N . PRO A 1 92 ? 9.279 -4.886 -24.002 1.00 95.38 92 PRO A N 1
ATOM 737 C CA . PRO A 1 92 ? 9.098 -3.482 -24.357 1.00 95.38 92 PRO A CA 1
ATOM 738 C C . PRO A 1 92 ? 8.021 -3.279 -25.435 1.00 95.38 92 PRO A C 1
ATOM 740 O O . PRO A 1 92 ? 7.975 -4.015 -26.427 1.00 95.38 92 PRO A O 1
ATOM 743 N N . ARG A 1 93 ? 7.170 -2.259 -25.278 1.00 97.38 93 ARG A N 1
ATOM 744 C CA . ARG A 1 93 ? 6.030 -1.975 -26.176 1.00 97.38 93 ARG A CA 1
ATOM 745 C C . ARG A 1 93 ? 5.946 -0.487 -26.510 1.00 97.38 93 ARG A C 1
ATOM 747 O O . ARG A 1 93 ? 6.252 0.352 -25.675 1.00 97.38 93 ARG A O 1
ATOM 754 N N . SER A 1 94 ? 5.511 -0.149 -27.722 1.00 97.69 94 SER A N 1
ATOM 755 C CA . SER A 1 94 ? 5.112 1.224 -28.077 1.00 97.69 94 SER A CA 1
ATOM 756 C C . SER A 1 94 ? 3.708 1.538 -27.540 1.00 97.69 94 SER A C 1
ATOM 758 O O . SER A 1 94 ? 2.988 0.619 -27.147 1.00 97.69 94 SER A O 1
ATOM 760 N N . ILE A 1 95 ? 3.263 2.803 -27.590 1.00 97.56 95 ILE A N 1
ATOM 761 C CA . ILE A 1 95 ? 1.876 3.162 -27.222 1.00 97.56 95 ILE A CA 1
ATOM 762 C C . ILE A 1 95 ? 0.852 2.361 -28.037 1.00 97.56 95 ILE A C 1
ATOM 764 O O . ILE A 1 95 ? -0.125 1.868 -27.479 1.00 97.56 95 ILE A O 1
ATOM 768 N N . LYS A 1 96 ? 1.094 2.161 -29.340 1.00 97.38 96 LYS A N 1
ATOM 769 C CA . LYS A 1 96 ? 0.235 1.322 -30.189 1.00 97.38 96 LYS A CA 1
ATOM 770 C C . LYS A 1 96 ? 0.183 -0.124 -29.679 1.00 97.38 96 LYS A C 1
ATOM 772 O O . LYS A 1 96 ? -0.900 -0.678 -29.524 1.00 97.38 96 LYS A O 1
ATOM 777 N N . GLY A 1 97 ? 1.336 -0.703 -29.341 1.00 97.12 97 GLY A N 1
ATOM 778 C CA . GLY A 1 97 ? 1.408 -2.061 -28.795 1.00 97.12 97 GLY A CA 1
ATOM 779 C C . GLY A 1 97 ? 0.779 -2.202 -27.402 1.00 97.12 97 GLY A C 1
ATOM 780 O O . GLY A 1 97 ? 0.230 -3.256 -27.080 1.00 97.12 97 GLY A O 1
ATOM 781 N N . LEU A 1 98 ? 0.831 -1.151 -26.576 1.00 97.44 98 LEU A N 1
ATOM 782 C CA . LEU A 1 98 ? 0.113 -1.087 -25.299 1.00 97.44 98 LEU A CA 1
ATOM 783 C C . LEU A 1 98 ? -1.397 -0.979 -25.516 1.00 97.44 98 LEU A C 1
ATOM 785 O O . LEU A 1 98 ? -2.156 -1.658 -24.834 1.00 97.44 98 LEU A O 1
ATOM 789 N N . GLN A 1 99 ? -1.839 -0.185 -26.490 1.00 97.88 99 GLN A N 1
ATOM 790 C CA . GLN A 1 99 ? -3.250 -0.068 -26.847 1.00 97.88 99 GLN A CA 1
ATOM 791 C C . GLN A 1 99 ? -3.833 -1.405 -27.314 1.00 97.88 99 GLN A C 1
ATOM 793 O O . GLN A 1 99 ? -4.918 -1.777 -26.883 1.00 97.88 99 GLN A O 1
ATOM 798 N N . GLU A 1 100 ? -3.122 -2.138 -28.171 1.00 97.62 100 GLU A N 1
ATOM 799 C CA . GLU A 1 100 ? -3.531 -3.474 -28.624 1.00 97.62 100 GLU A CA 1
ATOM 800 C C . GLU A 1 100 ? -3.619 -4.467 -27.455 1.00 97.62 100 GLU A C 1
ATOM 802 O O . GLU A 1 100 ? -4.618 -5.176 -27.322 1.00 97.62 100 GLU A O 1
ATOM 807 N N . TYR A 1 101 ? -2.629 -4.461 -26.555 1.00 97.25 101 TYR A N 1
ATOM 808 C CA . TYR A 1 101 ? -2.657 -5.286 -25.345 1.00 97.25 101 TYR A CA 1
ATOM 809 C C . TYR A 1 101 ? -3.848 -4.938 -24.442 1.00 97.25 101 TYR A C 1
ATOM 811 O O . TYR A 1 101 ? -4.606 -5.820 -24.046 1.00 97.25 101 TYR A O 1
ATOM 819 N N . LEU A 1 102 ? -4.064 -3.655 -24.152 1.00 96.56 102 LEU A N 1
ATOM 820 C CA . LEU A 1 102 ? -5.157 -3.196 -23.295 1.00 96.56 102 LEU A CA 1
ATOM 821 C C . LEU A 1 102 ? -6.534 -3.515 -23.893 1.00 96.56 102 LEU A C 1
ATOM 823 O O . LEU A 1 102 ? -7.414 -3.966 -23.161 1.00 96.56 102 LEU A O 1
ATOM 827 N N . LYS A 1 103 ? -6.698 -3.396 -25.218 1.00 96.88 103 LYS A N 1
ATOM 828 C CA . LYS A 1 103 ? -7.917 -3.828 -25.925 1.00 96.88 103 LYS A CA 1
ATOM 829 C C . LYS A 1 103 ? -8.198 -5.316 -25.717 1.00 96.88 103 LYS A C 1
ATOM 831 O O . LYS A 1 103 ? -9.336 -5.674 -25.437 1.00 96.88 103 LYS A O 1
ATOM 836 N N . SER A 1 104 ? -7.168 -6.169 -25.771 1.00 96.44 104 SER A N 1
ATOM 837 C CA . SER A 1 104 ? -7.313 -7.613 -25.505 1.00 96.44 104 SER A CA 1
ATOM 838 C C . SER A 1 104 ? -7.752 -7.932 -24.069 1.00 96.44 104 SER A C 1
ATOM 840 O O . SER A 1 104 ? -8.310 -8.995 -23.814 1.00 96.44 104 SER A O 1
ATOM 842 N N . LYS A 1 105 ? -7.543 -6.996 -23.134 1.00 94.69 105 LYS A N 1
ATOM 843 C CA . LYS A 1 105 ? -7.994 -7.076 -21.738 1.00 94.69 105 LYS A CA 1
ATOM 844 C C . LYS A 1 105 ? -9.319 -6.335 -21.491 1.00 94.69 105 LYS A C 1
ATOM 846 O O . LYS A 1 105 ? -9.737 -6.217 -20.347 1.00 94.69 105 LYS A O 1
ATOM 851 N N . GLY A 1 106 ? -9.976 -5.832 -22.542 1.00 95.12 106 GLY A N 1
ATOM 852 C CA . GLY A 1 106 ? -11.270 -5.147 -22.460 1.00 95.12 106 GLY A CA 1
ATOM 853 C C . GLY A 1 106 ? -11.209 -3.627 -22.265 1.00 95.12 106 GLY A C 1
ATOM 854 O O . GLY A 1 106 ? -12.255 -3.000 -22.110 1.00 95.12 106 GLY A O 1
ATOM 855 N N . TYR A 1 107 ? -10.025 -3.003 -22.304 1.00 94.69 107 TYR A N 1
ATOM 856 C CA . TYR A 1 107 ? -9.878 -1.551 -22.155 1.00 94.69 107 TYR A CA 1
ATOM 857 C C . TYR A 1 107 ? -9.714 -0.859 -23.515 1.00 94.69 107 TYR A C 1
ATOM 859 O O . TYR A 1 107 ? -8.687 -0.980 -24.186 1.00 94.69 107 TYR A O 1
ATOM 867 N N . TYR A 1 108 ? -10.716 -0.071 -23.903 1.00 95.31 108 TYR A N 1
ATOM 868 C CA . TYR A 1 108 ? -10.760 0.637 -25.184 1.00 95.31 108 TYR A CA 1
ATOM 869 C C . TYR A 1 108 ? -10.497 2.129 -24.979 1.00 95.31 108 TYR A C 1
ATOM 871 O O . TYR A 1 108 ? -11.417 2.918 -24.778 1.00 95.31 108 TYR A O 1
ATOM 879 N N . HIS A 1 109 ? -9.224 2.524 -25.028 1.00 95.69 109 HIS A N 1
ATOM 880 C CA . HIS A 1 109 ? -8.815 3.918 -24.846 1.00 95.69 109 HIS A CA 1
ATOM 881 C C . HIS A 1 109 ? -7.961 4.433 -26.003 1.00 95.69 109 HIS A C 1
ATOM 883 O O . HIS A 1 109 ? -7.331 3.665 -26.739 1.00 95.69 109 HIS A O 1
ATOM 889 N N . SER A 1 110 ? -7.970 5.757 -26.175 1.00 97.12 110 SER A N 1
ATOM 890 C CA . SER A 1 110 ? -7.135 6.432 -27.165 1.00 97.12 110 SER A CA 1
ATOM 891 C C . SER A 1 110 ? -5.652 6.298 -26.800 1.00 97.12 110 SER A C 1
ATOM 893 O O . SER A 1 110 ? -5.299 6.124 -25.633 1.00 97.12 110 SER A O 1
ATOM 895 N N . GLN A 1 111 ? -4.773 6.399 -27.796 1.00 97.31 111 GLN A N 1
ATOM 896 C CA . GLN A 1 111 ? -3.326 6.396 -27.561 1.00 97.31 111 GLN A CA 1
ATOM 897 C C . GLN A 1 111 ? -2.891 7.569 -26.679 1.00 97.31 111 GLN A C 1
ATOM 899 O O . GLN A 1 111 ? -2.024 7.395 -25.830 1.00 97.31 111 GLN A O 1
ATOM 904 N N . HIS A 1 112 ? -3.543 8.726 -26.833 1.00 97.44 112 HIS A N 1
ATOM 905 C CA . HIS A 1 112 ? -3.309 9.895 -25.993 1.00 97.44 112 HIS A CA 1
ATOM 906 C C . HIS A 1 112 ? -3.622 9.596 -24.523 1.00 97.44 112 HIS A C 1
ATOM 908 O O . HIS A 1 112 ? -2.751 9.760 -23.681 1.00 97.44 112 HIS A O 1
ATOM 914 N N . THR A 1 113 ? -4.802 9.038 -24.234 1.00 97.06 113 THR A N 1
ATOM 915 C CA . THR A 1 113 ? -5.186 8.629 -22.872 1.00 97.06 113 THR A CA 1
ATOM 916 C C . THR A 1 113 ? -4.211 7.606 -22.294 1.00 97.06 113 THR A C 1
ATOM 918 O O . THR A 1 113 ? -3.849 7.694 -21.131 1.00 97.06 113 THR A O 1
ATOM 921 N N . ILE A 1 114 ? -3.765 6.627 -23.084 1.00 97.12 114 ILE A N 1
ATOM 922 C CA . ILE A 1 114 ? -2.789 5.638 -22.607 1.00 97.12 114 ILE A CA 1
ATOM 923 C C . ILE A 1 114 ? -1.461 6.319 -22.264 1.00 97.12 114 ILE A C 1
ATOM 925 O O . ILE A 1 114 ? -0.878 6.018 -21.226 1.00 97.12 114 ILE A O 1
ATOM 929 N N . ALA A 1 115 ? -0.995 7.236 -23.110 1.00 97.00 115 ALA A N 1
ATOM 930 C CA . ALA A 1 115 ? 0.247 7.957 -22.882 1.00 97.00 115 ALA A CA 1
ATOM 931 C C . ALA A 1 115 ? 0.176 8.836 -21.621 1.00 97.00 115 ALA A C 1
ATOM 933 O O . ALA A 1 115 ? 1.009 8.652 -20.738 1.00 97.00 115 ALA A O 1
ATOM 934 N N . SER A 1 116 ? -0.823 9.719 -21.515 1.00 96.25 116 SER A N 1
ATOM 935 C CA . SER A 1 116 ? -0.914 10.712 -20.434 1.00 96.25 116 SER A CA 1
ATOM 936 C C . SER A 1 116 ? -1.469 10.145 -19.129 1.00 96.25 116 SER A C 1
ATOM 938 O O . SER A 1 116 ? -0.966 10.431 -18.053 1.00 96.25 116 SER A O 1
ATOM 940 N N . GLU A 1 117 ? -2.503 9.303 -19.187 1.00 95.06 117 GLU A N 1
ATOM 941 C CA . GLU A 1 117 ? -3.178 8.845 -17.969 1.00 95.06 117 GLU A CA 1
ATOM 942 C C . GLU A 1 117 ? -2.573 7.567 -17.409 1.00 95.06 117 GLU A C 1
ATOM 944 O O . GLU A 1 117 ? -2.716 7.313 -16.209 1.00 95.06 117 GLU A O 1
ATOM 949 N N . TYR A 1 118 ? -1.952 6.722 -18.245 1.00 95.56 118 TYR A N 1
ATOM 950 C CA . TYR A 1 118 ? -1.444 5.418 -17.802 1.00 95.56 118 TYR A CA 1
ATOM 951 C C . TYR A 1 118 ? 0.073 5.349 -17.758 1.00 95.56 118 TYR A C 1
ATOM 953 O O . TYR A 1 118 ? 0.619 4.903 -16.755 1.00 95.56 118 TYR A O 1
ATOM 961 N N . VAL A 1 119 ? 0.750 5.762 -18.826 1.00 96.94 119 VAL A N 1
ATOM 962 C CA . VAL A 1 119 ? 2.198 5.581 -18.957 1.00 96.94 119 VAL A CA 1
ATOM 963 C C . VAL A 1 119 ? 2.973 6.685 -18.239 1.00 96.94 119 VAL A C 1
ATOM 965 O O . VAL A 1 119 ? 3.901 6.373 -17.503 1.00 96.94 119 VAL A O 1
ATOM 968 N N . GLU A 1 120 ? 2.592 7.948 -18.407 1.00 96.31 120 GLU A N 1
ATOM 969 C CA . GLU A 1 120 ? 3.287 9.093 -17.804 1.00 96.31 120 GLU A CA 1
ATOM 970 C C . GLU A 1 120 ? 3.365 9.016 -16.265 1.00 96.31 120 GLU A C 1
ATOM 972 O O . GLU A 1 120 ? 4.483 9.059 -15.753 1.00 96.31 120 GLU A O 1
ATOM 977 N N . PRO A 1 121 ? 2.290 8.691 -15.516 1.00 95.50 121 PRO A N 1
ATOM 978 C CA . PRO A 1 121 ? 2.384 8.510 -14.064 1.00 95.50 121 PRO A CA 1
ATOM 979 C C . PRO A 1 121 ? 3.309 7.361 -13.636 1.00 95.50 121 PRO A C 1
ATOM 981 O O . PRO A 1 121 ? 3.882 7.386 -12.551 1.00 95.50 121 PRO A O 1
ATOM 984 N N . LEU A 1 122 ? 3.456 6.325 -14.471 1.00 97.06 122 LEU A N 1
ATOM 985 C CA . LEU A 1 122 ? 4.379 5.217 -14.204 1.00 97.06 122 LEU A CA 1
ATOM 986 C C . LEU A 1 122 ? 5.839 5.603 -14.477 1.00 97.06 122 LEU A C 1
ATOM 988 O O . LEU A 1 122 ? 6.735 5.055 -13.835 1.00 97.06 122 LEU A O 1
ATOM 992 N N . ILE A 1 123 ? 6.073 6.525 -15.415 1.00 95.94 123 ILE A N 1
ATOM 993 C CA . ILE A 1 123 ? 7.393 7.113 -15.675 1.00 95.94 123 ILE A CA 1
ATOM 994 C C . ILE A 1 123 ? 7.780 8.046 -14.532 1.00 95.94 123 ILE A C 1
ATOM 996 O O . ILE A 1 123 ? 8.880 7.925 -14.004 1.00 95.94 123 ILE A O 1
ATOM 1000 N N . GLU A 1 124 ? 6.867 8.915 -14.098 1.00 94.12 124 GLU A N 1
ATOM 1001 C CA . GLU A 1 124 ? 7.077 9.812 -12.954 1.00 94.12 124 GLU A CA 1
ATOM 1002 C C . GLU A 1 124 ? 7.339 9.042 -11.652 1.00 94.12 124 GLU A C 1
ATOM 1004 O O . GLU A 1 124 ? 8.126 9.480 -10.818 1.00 94.12 124 GLU A O 1
ATOM 1009 N N . ALA A 1 125 ? 6.726 7.865 -11.490 1.00 94.88 125 ALA A N 1
ATOM 1010 C CA . ALA A 1 125 ? 6.998 6.949 -10.383 1.00 94.88 125 ALA A CA 1
ATOM 1011 C C . ALA A 1 125 ? 8.257 6.077 -10.583 1.00 94.88 125 ALA A C 1
ATOM 1013 O O . ALA A 1 125 ? 8.576 5.261 -9.718 1.00 94.88 125 ALA A O 1
ATOM 1014 N N . GLY A 1 126 ? 8.977 6.218 -11.702 1.00 95.50 126 GLY A N 1
ATOM 1015 C CA . GLY A 1 126 ? 10.225 5.502 -11.993 1.00 95.50 126 GLY A CA 1
ATOM 1016 C C . GLY A 1 126 ? 10.055 4.015 -12.306 1.00 95.50 126 GLY A C 1
ATOM 1017 O O . GLY A 1 126 ? 11.036 3.278 -12.390 1.00 95.50 126 GLY A O 1
ATOM 1018 N N . LEU A 1 127 ? 8.821 3.536 -12.476 1.00 96.75 127 LEU A N 1
ATOM 1019 C CA . LEU A 1 127 ? 8.534 2.132 -12.787 1.00 96.75 127 LEU A CA 1
ATOM 1020 C C . LEU A 1 127 ? 8.754 1.820 -14.269 1.00 96.75 127 LEU A C 1
ATOM 1022 O O . LEU A 1 127 ? 9.078 0.690 -14.634 1.00 96.75 127 LEU A O 1
ATOM 1026 N N . VAL A 1 128 ? 8.560 2.818 -15.129 1.00 97.00 128 VAL A N 1
ATOM 1027 C CA . VAL A 1 128 ? 8.649 2.696 -16.584 1.00 97.00 128 VAL A CA 1
ATOM 1028 C C . VAL A 1 128 ? 9.652 3.708 -17.119 1.00 97.00 128 VAL A C 1
ATOM 1030 O O . VAL A 1 128 ? 9.697 4.845 -16.666 1.00 97.00 128 VAL A O 1
ATOM 1033 N N . LYS A 1 129 ? 10.432 3.312 -18.125 1.00 95.50 129 LYS A N 1
ATOM 1034 C CA . LYS A 1 129 ? 11.320 4.212 -18.868 1.00 95.50 129 LYS A CA 1
ATOM 1035 C C . LYS A 1 129 ? 10.969 4.202 -20.351 1.00 95.50 129 LYS A C 1
ATOM 1037 O O . LYS A 1 129 ? 10.544 3.178 -20.897 1.00 95.50 129 LYS A O 1
ATOM 1042 N N . ARG A 1 130 ? 11.125 5.362 -20.989 1.00 94.25 130 ARG A N 1
ATOM 1043 C CA . ARG A 1 130 ? 11.024 5.520 -22.441 1.00 94.25 130 ARG A CA 1
ATOM 1044 C C . ARG A 1 130 ? 12.393 5.244 -23.066 1.00 94.25 130 ARG A C 1
ATOM 1046 O O . ARG A 1 130 ? 13.351 5.939 -22.750 1.00 94.25 130 ARG A O 1
ATOM 1053 N N . ASP A 1 131 ? 12.435 4.271 -23.966 1.00 87.62 131 ASP A N 1
ATOM 1054 C CA . ASP A 1 131 ? 13.564 3.961 -24.841 1.00 87.62 131 ASP A CA 1
ATOM 1055 C C . ASP A 1 131 ? 13.116 4.258 -26.284 1.00 87.62 131 ASP A C 1
ATOM 1057 O O . ASP A 1 131 ? 12.398 3.465 -26.907 1.00 87.62 131 ASP A O 1
ATOM 1061 N N . ASP A 1 132 ? 13.481 5.431 -26.798 1.00 86.62 132 ASP A N 1
ATOM 1062 C CA . ASP A 1 132 ? 13.047 5.955 -28.099 1.00 86.62 132 ASP A CA 1
ATOM 1063 C C . ASP A 1 132 ? 11.512 5.964 -28.263 1.00 86.62 132 ASP A C 1
ATOM 1065 O O . ASP A 1 132 ? 10.796 6.770 -27.665 1.00 86.62 132 ASP A O 1
ATOM 1069 N N . VAL A 1 133 ? 10.997 5.045 -29.083 1.00 91.25 133 VAL A N 1
ATOM 1070 C CA . VAL A 1 133 ? 9.574 4.876 -29.421 1.00 91.25 133 VAL A CA 1
ATOM 1071 C C . VAL A 1 133 ? 8.883 3.794 -28.588 1.00 91.25 133 VAL A C 1
ATOM 1073 O O . VAL A 1 133 ? 7.683 3.543 -28.752 1.00 91.25 133 VAL A O 1
ATOM 1076 N N . LYS A 1 134 ? 9.632 3.101 -27.726 1.00 95.38 134 LYS A N 1
ATOM 1077 C CA . LYS A 1 134 ? 9.132 2.024 -26.872 1.00 95.38 134 LYS A CA 1
ATOM 1078 C C . LYS A 1 134 ? 9.240 2.415 -25.406 1.00 95.38 134 LYS A C 1
ATOM 1080 O O . LYS A 1 134 ? 10.027 3.258 -24.999 1.00 95.38 134 LYS A O 1
ATOM 1085 N N . TYR A 1 135 ? 8.427 1.752 -24.609 1.00 96.81 135 TYR A N 1
ATOM 1086 C CA . TYR A 1 135 ? 8.458 1.812 -23.162 1.00 96.81 135 TYR A CA 1
ATOM 1087 C C . TYR A 1 135 ? 8.868 0.446 -22.654 1.00 96.81 135 TYR A C 1
ATOM 1089 O O . TYR A 1 135 ? 8.537 -0.578 -23.263 1.00 96.81 135 TYR A O 1
ATOM 1097 N N . ARG A 1 136 ? 9.576 0.431 -21.535 1.00 95.19 136 ARG A N 1
ATOM 1098 C CA . ARG A 1 136 ? 9.955 -0.790 -20.835 1.00 95.19 136 ARG A CA 1
ATOM 1099 C C . ARG A 1 136 ? 9.876 -0.584 -19.337 1.00 95.19 136 ARG A C 1
ATOM 1101 O O . ARG A 1 136 ? 9.886 0.547 -18.854 1.00 95.19 136 ARG A O 1
ATOM 1108 N N . LEU A 1 137 ? 9.835 -1.693 -18.618 1.00 95.38 137 LEU A N 1
ATOM 1109 C CA . LEU A 1 137 ? 9.953 -1.685 -17.172 1.00 95.38 137 LEU A CA 1
ATOM 1110 C C . LEU A 1 137 ? 11.406 -1.371 -16.770 1.00 95.38 137 LEU A C 1
ATOM 1112 O O . LEU A 1 137 ? 12.349 -1.832 -17.424 1.00 95.38 137 LEU A O 1
ATOM 1116 N N . THR A 1 138 ? 11.583 -0.555 -15.734 1.00 95.56 138 THR A N 1
ATOM 1117 C CA . THR A 1 138 ? 12.893 -0.340 -15.096 1.00 95.56 138 THR A CA 1
ATOM 1118 C C . THR A 1 138 ? 13.225 -1.515 -14.179 1.00 95.56 138 THR A C 1
ATOM 1120 O O . THR A 1 138 ? 12.341 -2.302 -13.826 1.00 95.56 138 THR A O 1
ATOM 1123 N N . LEU A 1 139 ? 14.481 -1.628 -13.734 1.00 94.19 139 LEU A N 1
ATOM 1124 C CA . LEU A 1 139 ? 14.837 -2.618 -12.705 1.00 94.19 139 LEU A CA 1
ATOM 1125 C C . LEU A 1 139 ? 14.023 -2.399 -11.413 1.00 94.19 139 LEU A C 1
ATOM 1127 O O . LEU A 1 139 ? 13.540 -3.352 -10.799 1.00 94.19 139 LEU A O 1
ATOM 1131 N N . TYR A 1 140 ? 13.811 -1.134 -11.044 1.00 95.31 140 TYR A N 1
ATOM 1132 C CA . TYR A 1 140 ? 12.947 -0.742 -9.933 1.00 95.31 140 TYR A CA 1
ATOM 1133 C C . TYR A 1 140 ? 11.490 -1.185 -10.151 1.00 95.31 140 TYR A C 1
ATOM 1135 O O . TYR A 1 140 ? 10.890 -1.807 -9.275 1.00 95.31 140 TYR A O 1
ATOM 1143 N N . GLY A 1 141 ? 10.945 -0.951 -11.348 1.00 95.38 141 GLY A N 1
ATOM 1144 C CA . GLY A 1 141 ? 9.605 -1.389 -11.732 1.00 95.38 141 GLY A CA 1
ATOM 1145 C C . GLY A 1 141 ? 9.434 -2.906 -11.725 1.00 95.38 141 GLY A C 1
ATOM 1146 O O . GLY A 1 141 ? 8.375 -3.402 -11.341 1.00 95.38 141 GLY A O 1
ATOM 1147 N N . GLN A 1 142 ? 10.476 -3.652 -12.094 1.00 93.56 142 GLN A N 1
ATOM 1148 C CA . GLN A 1 142 ? 10.471 -5.111 -12.052 1.00 93.56 142 GLN A CA 1
ATOM 1149 C C . GLN A 1 142 ? 10.400 -5.626 -10.614 1.00 93.56 142 GLN A C 1
ATOM 1151 O O . GLN A 1 142 ? 9.510 -6.414 -10.301 1.00 93.56 142 GLN A O 1
ATOM 1156 N N . LYS A 1 143 ? 11.243 -5.104 -9.715 1.00 93.31 143 LYS A N 1
ATOM 1157 C CA . LYS A 1 143 ? 11.168 -5.451 -8.289 1.00 93.31 143 LYS A CA 1
ATOM 1158 C C . LYS A 1 143 ? 9.841 -5.040 -7.666 1.00 93.31 143 LYS A C 1
ATOM 1160 O O . LYS A 1 143 ? 9.264 -5.810 -6.904 1.00 93.31 143 LYS A O 1
ATOM 1165 N N . PHE A 1 144 ? 9.308 -3.875 -8.030 1.00 93.31 144 PHE A N 1
ATOM 1166 C CA . PHE A 1 144 ? 7.982 -3.462 -7.582 1.00 93.31 144 PHE A CA 1
ATOM 1167 C C . PHE A 1 144 ? 6.897 -4.451 -8.027 1.00 93.31 144 PHE A C 1
ATOM 1169 O O . PHE A 1 144 ? 6.042 -4.832 -7.228 1.00 93.31 144 PHE A O 1
ATOM 1176 N N . ARG A 1 145 ? 6.940 -4.917 -9.280 1.00 92.00 145 ARG A N 1
ATOM 1177 C CA . ARG A 1 145 ? 6.014 -5.941 -9.775 1.00 92.00 145 ARG A CA 1
ATOM 1178 C C . ARG A 1 145 ? 6.133 -7.241 -8.981 1.00 92.00 145 ARG A C 1
ATOM 1180 O O . ARG A 1 145 ? 5.106 -7.835 -8.668 1.00 92.00 145 ARG A O 1
ATOM 1187 N N . ASP A 1 146 ? 7.344 -7.662 -8.628 1.00 90.62 146 ASP A N 1
ATOM 1188 C CA . ASP A 1 146 ? 7.552 -8.851 -7.795 1.00 90.62 146 ASP A CA 1
ATOM 1189 C C . ASP A 1 146 ? 6.919 -8.675 -6.410 1.00 90.62 146 ASP A C 1
ATOM 1191 O O . ASP A 1 146 ? 6.256 -9.585 -5.914 1.00 90.62 146 ASP A O 1
ATOM 1195 N N . VAL A 1 147 ? 7.034 -7.483 -5.807 1.00 91.06 147 VAL A N 1
ATOM 1196 C CA . VAL A 1 147 ? 6.287 -7.146 -4.586 1.00 91.06 147 VAL A CA 1
ATOM 1197 C C . VAL A 1 147 ? 4.785 -7.241 -4.835 1.00 91.06 147 VAL A C 1
ATOM 1199 O O . VAL A 1 147 ? 4.106 -7.961 -4.117 1.00 91.06 147 VAL A O 1
ATOM 1202 N N . SER A 1 148 ? 4.264 -6.593 -5.875 1.00 89.06 148 SER A N 1
ATOM 1203 C CA . SER A 1 148 ? 2.831 -6.588 -6.192 1.00 89.06 148 SER A CA 1
ATOM 1204 C C . SER A 1 148 ? 2.255 -7.996 -6.387 1.00 89.06 148 SER A C 1
ATOM 1206 O O . SER A 1 148 ? 1.184 -8.298 -5.865 1.00 89.06 148 SER A O 1
ATOM 1208 N N . ASN A 1 149 ? 2.970 -8.874 -7.093 1.00 87.94 149 ASN A N 1
ATOM 1209 C CA . ASN A 1 149 ? 2.530 -10.243 -7.367 1.00 87.94 149 ASN A CA 1
ATOM 1210 C C . ASN A 1 149 ? 2.483 -11.117 -6.108 1.00 87.94 149 ASN A C 1
ATOM 1212 O O . ASN A 1 149 ? 1.695 -12.056 -6.057 1.00 87.94 149 ASN A O 1
ATOM 1216 N N . ARG A 1 150 ? 3.304 -10.822 -5.089 1.00 87.00 150 ARG A N 1
ATOM 1217 C CA . ARG A 1 150 ? 3.280 -11.569 -3.820 1.00 87.00 150 ARG A CA 1
ATOM 1218 C C . ARG A 1 150 ? 1.983 -11.370 -3.045 1.00 87.00 150 ARG A C 1
ATOM 1220 O O . ARG A 1 150 ? 1.618 -12.255 -2.281 1.00 87.00 150 ARG A O 1
ATOM 1227 N N . PHE A 1 151 ? 1.315 -10.230 -3.221 1.00 78.50 151 PHE A N 1
ATOM 1228 C CA . PHE A 1 151 ? 0.205 -9.844 -2.354 1.00 78.50 151 PHE A CA 1
ATOM 1229 C C . PHE A 1 151 ? -1.187 -9.987 -2.979 1.00 78.50 151 PHE A C 1
ATOM 1231 O O . PHE A 1 151 ? -2.143 -9.814 -2.246 1.00 78.50 151 PHE A O 1
ATOM 1238 N N . ASN A 1 152 ? -1.347 -10.308 -4.274 1.00 69.25 152 ASN A N 1
ATOM 1239 C CA . ASN A 1 152 ? -2.659 -10.529 -4.931 1.00 69.25 152 ASN A CA 1
ATOM 1240 C C . ASN A 1 152 ? -3.787 -9.544 -4.518 1.00 69.25 152 ASN A C 1
ATOM 1242 O O . ASN A 1 152 ? -4.968 -9.891 -4.552 1.00 69.25 152 ASN A O 1
ATOM 1246 N N . VAL A 1 153 ? -3.450 -8.310 -4.119 1.00 63.56 153 VAL A N 1
ATOM 1247 C CA . VAL A 1 153 ? -4.436 -7.401 -3.527 1.00 63.56 153 VAL A CA 1
ATOM 1248 C C . VAL A 1 153 ? -5.154 -6.678 -4.648 1.00 63.56 153 VAL A C 1
ATOM 1250 O O . VAL A 1 153 ? -4.576 -5.812 -5.309 1.00 63.56 153 VAL A O 1
ATOM 1253 N N . GLU A 1 154 ? -6.439 -6.970 -4.823 1.00 68.88 154 GLU A N 1
ATOM 1254 C CA . GLU A 1 154 ? -7.346 -6.035 -5.482 1.00 68.88 154 GLU A CA 1
ATOM 1255 C C . GLU A 1 154 ? -7.355 -4.754 -4.649 1.00 68.88 154 GLU A C 1
ATOM 1257 O O . GLU A 1 154 ? -7.942 -4.715 -3.573 1.00 68.88 154 GLU A O 1
ATOM 1262 N N . ASN A 1 155 ? -6.618 -3.730 -5.084 1.00 69.88 155 ASN A N 1
ATOM 1263 C CA . ASN A 1 155 ? -6.379 -2.541 -4.274 1.00 69.88 155 ASN A CA 1
ATOM 1264 C C . ASN A 1 155 ? -7.662 -1.694 -4.193 1.00 69.88 155 ASN A C 1
ATOM 1266 O O . ASN A 1 155 ? -7.992 -1.001 -5.158 1.00 69.88 155 ASN A O 1
ATOM 1270 N N . PRO A 1 156 ? -8.389 -1.685 -3.058 1.00 70.62 156 PRO A N 1
ATOM 1271 C CA . PRO A 1 156 ? -9.678 -1.009 -2.968 1.00 70.62 156 PRO A CA 1
ATOM 1272 C C . PRO A 1 156 ? -9.503 0.466 -2.564 1.00 70.62 156 PRO A C 1
ATOM 1274 O O . PRO A 1 156 ? -10.469 1.149 -2.207 1.00 70.62 156 PRO A O 1
ATOM 1277 N N . LEU A 1 157 ? -8.257 0.953 -2.524 1.00 83.88 157 LEU A N 1
ATOM 1278 C CA . LEU A 1 157 ? -7.932 2.294 -2.075 1.00 83.88 157 LEU A CA 1
ATOM 1279 C C . LEU A 1 157 ? -8.225 3.321 -3.171 1.00 83.88 157 LEU A C 1
ATOM 1281 O O . LEU A 1 157 ? -7.965 3.078 -4.350 1.00 83.88 157 LEU A O 1
ATOM 1285 N N . PRO A 1 158 ? -8.739 4.504 -2.799 1.00 80.25 158 PRO A N 1
ATOM 1286 C CA . PRO A 1 158 ? -9.094 5.521 -3.773 1.00 80.25 158 PRO A CA 1
ATOM 1287 C C . PRO A 1 158 ? -7.857 6.004 -4.550 1.00 80.25 158 PRO A C 1
ATOM 1289 O O . PRO A 1 158 ? -6.868 6.409 -3.923 1.00 80.25 158 PRO A O 1
ATOM 1292 N N . PRO A 1 159 ? -7.912 6.026 -5.897 1.00 72.75 159 PRO A N 1
ATOM 1293 C CA . PRO A 1 159 ? -6.858 6.630 -6.698 1.00 72.75 159 PRO A CA 1
ATOM 1294 C C . PRO A 1 159 ? -6.816 8.142 -6.435 1.00 72.75 159 PRO A C 1
ATOM 1296 O O . PRO A 1 159 ? -7.847 8.760 -6.161 1.00 72.75 159 PRO A O 1
ATOM 1299 N N . HIS A 1 160 ? -5.623 8.737 -6.513 1.00 73.50 160 HIS A N 1
ATOM 1300 C CA . HIS A 1 160 ? -5.402 10.175 -6.293 1.00 73.50 160 HIS A CA 1
ATOM 1301 C C . HIS A 1 160 ? -5.814 10.675 -4.892 1.00 73.50 160 HIS A C 1
ATOM 1303 O O . HIS A 1 160 ? -6.250 11.816 -4.722 1.00 73.50 160 HIS A O 1
ATOM 1309 N N . SER A 1 161 ? -5.690 9.826 -3.867 1.00 77.44 161 SER A N 1
ATOM 1310 C CA . SER A 1 161 ? -5.838 10.244 -2.471 1.00 77.44 161 SER A CA 1
ATOM 1311 C C . SER A 1 161 ? -4.509 10.752 -1.910 1.00 77.44 161 SER A C 1
ATOM 1313 O O . SER A 1 161 ? -3.441 10.348 -2.359 1.00 77.44 161 SER A O 1
ATOM 1315 N N . ARG A 1 162 ? -4.568 11.585 -0.862 1.00 82.19 162 ARG A N 1
ATOM 1316 C CA . ARG A 1 162 ? -3.393 11.996 -0.065 1.00 82.19 162 ARG A CA 1
ATOM 1317 C C . ARG A 1 162 ? -2.891 10.878 0.870 1.00 82.19 162 ARG A C 1
ATOM 1319 O O . ARG A 1 162 ? -2.453 11.145 1.983 1.00 82.19 162 ARG A O 1
ATOM 1326 N N . CYS A 1 163 ? -3.054 9.626 0.451 1.00 84.50 163 CYS A N 1
ATOM 1327 C CA . CYS A 1 163 ? -2.698 8.407 1.174 1.00 84.50 163 CYS A CA 1
ATOM 1328 C C . CYS A 1 163 ? -3.240 8.288 2.617 1.00 84.50 163 CYS A C 1
ATOM 1330 O O . CYS A 1 163 ? -2.602 7.697 3.490 1.00 84.50 163 CYS A O 1
ATOM 1332 N N . TYR A 1 164 ? -4.411 8.866 2.909 1.00 87.00 164 TYR A N 1
ATOM 1333 C CA . TYR A 1 164 ? -4.972 8.844 4.265 1.00 87.00 164 TYR A CA 1
ATOM 1334 C C . TYR A 1 164 ? -5.336 7.437 4.718 1.00 87.00 164 TYR A C 1
ATOM 1336 O O . TYR A 1 164 ? -5.077 7.059 5.859 1.00 87.00 164 TYR A O 1
ATOM 1344 N N . GLU A 1 165 ? -5.957 6.673 3.828 1.00 90.19 165 GLU A N 1
ATOM 1345 C CA . GLU A 1 165 ? -6.325 5.293 4.078 1.00 90.19 165 GLU A CA 1
ATOM 1346 C C . GLU A 1 165 ? -5.080 4.433 4.388 1.00 90.19 165 GLU A C 1
ATOM 1348 O O . GLU A 1 165 ? -5.086 3.662 5.344 1.00 90.19 165 GLU A O 1
ATOM 1353 N N . GLU A 1 166 ? -3.977 4.644 3.677 1.00 91.56 166 GLU A N 1
ATOM 1354 C CA . GLU A 1 166 ? -2.698 3.950 3.842 1.00 91.56 166 GLU A CA 1
ATOM 1355 C C . GLU A 1 166 ? -2.021 4.275 5.164 1.00 91.56 166 GLU A C 1
ATOM 1357 O O . GLU A 1 166 ? -1.528 3.374 5.841 1.00 91.56 166 GLU A O 1
ATOM 1362 N N . ILE A 1 167 ? -2.026 5.549 5.565 1.00 89.69 167 ILE A N 1
ATOM 1363 C CA . ILE A 1 167 ? -1.482 5.953 6.864 1.00 89.69 167 ILE A CA 1
ATOM 1364 C C . ILE A 1 167 ? -2.277 5.282 7.989 1.00 89.69 167 ILE A C 1
ATOM 1366 O O . ILE A 1 167 ? -1.682 4.771 8.939 1.00 89.69 167 ILE A O 1
ATOM 1370 N N . VAL A 1 168 ? -3.610 5.232 7.874 1.00 92.12 168 VAL A N 1
ATOM 1371 C CA . VAL A 1 168 ? -4.461 4.542 8.855 1.00 92.12 168 VAL A CA 1
ATOM 1372 C C . VAL A 1 168 ? -4.131 3.051 8.909 1.00 92.12 168 VAL A C 1
ATOM 1374 O O . VAL A 1 168 ? -3.926 2.526 10.003 1.00 92.12 168 VAL A O 1
ATOM 1377 N N . LEU A 1 169 ? -4.030 2.374 7.762 1.00 93.25 169 LEU A N 1
ATOM 1378 C CA . LEU A 1 169 ? -3.680 0.951 7.709 1.00 93.25 169 LEU A CA 1
ATOM 1379 C C . LEU A 1 169 ? -2.307 0.680 8.335 1.00 93.25 169 LEU A C 1
ATOM 1381 O O . LEU A 1 169 ? -2.185 -0.206 9.180 1.00 93.25 169 LEU A O 1
ATOM 1385 N N . LYS A 1 170 ? -1.301 1.502 8.010 1.00 92.12 170 LYS A N 1
ATOM 1386 C CA . LYS A 1 170 ? 0.044 1.410 8.592 1.00 92.12 170 LYS A CA 1
ATOM 1387 C C . LYS A 1 170 ? 0.015 1.537 10.116 1.00 92.12 170 LYS A C 1
ATOM 1389 O O . LYS A 1 170 ? 0.690 0.783 10.802 1.00 92.12 170 LYS A O 1
ATOM 1394 N N . LYS A 1 171 ? -0.782 2.457 10.665 1.00 91.44 171 LYS A N 1
ATOM 1395 C CA . LYS A 1 171 ? -0.891 2.661 12.123 1.00 91.44 171 LYS A CA 1
ATOM 1396 C C . LYS A 1 171 ? -1.655 1.556 12.847 1.00 91.44 171 LYS A C 1
ATOM 1398 O O . LYS A 1 171 ? -1.391 1.311 14.023 1.00 91.44 171 LYS A O 1
ATOM 1403 N N . LEU A 1 172 ? -2.609 0.919 12.172 1.00 94.31 172 LEU A N 1
ATOM 1404 C CA . LEU A 1 172 ? -3.370 -0.204 12.719 1.00 94.31 172 LEU A CA 1
ATOM 1405 C C . LEU A 1 172 ? -2.605 -1.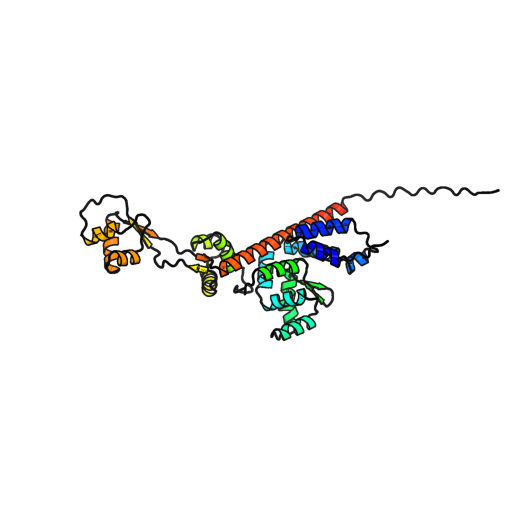533 12.661 1.00 94.31 172 LEU A C 1
ATOM 1407 O O . LEU A 1 172 ? -3.032 -2.499 13.293 1.00 94.31 172 LEU A O 1
ATOM 1411 N N . LYS A 1 173 ? -1.472 -1.580 11.952 1.00 93.00 173 LYS A N 1
ATOM 1412 C CA . LYS A 1 173 ? -0.609 -2.761 11.880 1.00 93.00 173 LYS A CA 1
ATOM 1413 C C . LYS A 1 173 ? -0.062 -3.177 13.249 1.00 93.00 173 LYS A C 1
ATOM 1415 O O . LYS A 1 173 ? -0.037 -4.363 13.556 1.00 93.00 173 LYS A O 1
ATOM 1420 N N . ASP A 1 174 ? 0.259 -2.207 14.106 1.00 90.06 174 ASP A N 1
ATOM 1421 C CA . ASP A 1 174 ? 0.765 -2.443 15.470 1.00 90.06 174 ASP A CA 1
ATOM 1422 C C . ASP A 1 174 ? -0.337 -2.849 16.471 1.00 90.06 174 ASP A C 1
ATOM 1424 O O . ASP A 1 174 ? -0.121 -2.875 17.685 1.00 90.06 174 ASP A O 1
ATOM 1428 N N . GLY A 1 175 ? -1.552 -3.110 15.983 1.00 89.88 175 GLY A N 1
ATOM 1429 C CA . GLY A 1 175 ? -2.701 -3.524 16.774 1.00 89.88 175 GLY A CA 1
ATOM 1430 C C . GLY A 1 175 ? -3.799 -2.462 16.889 1.00 89.88 175 GLY A C 1
ATOM 1431 O O . GLY A 1 175 ? -3.718 -1.385 16.291 1.00 89.88 175 GLY A O 1
ATOM 1432 N N . PRO A 1 176 ? -4.864 -2.754 17.661 1.00 91.38 176 PRO A N 1
ATOM 1433 C CA . PRO A 1 176 ? -6.063 -1.926 17.677 1.00 91.38 176 PRO A CA 1
ATOM 1434 C C . PRO A 1 176 ? -5.817 -0.513 18.220 1.00 91.38 176 PRO A C 1
ATOM 1436 O O . PRO A 1 176 ? -5.219 -0.345 19.284 1.00 91.38 176 PRO A O 1
ATOM 1439 N N . LYS A 1 177 ? -6.345 0.508 17.535 1.00 92.62 177 LYS A N 1
ATOM 1440 C CA . LYS A 1 177 ? -6.197 1.927 17.919 1.00 92.62 177 LYS A CA 1
ATOM 1441 C C . LYS A 1 177 ? -7.538 2.613 18.104 1.00 92.62 177 LYS A C 1
ATOM 1443 O O . LYS A 1 177 ? -8.527 2.272 17.453 1.00 92.62 177 LYS A O 1
ATOM 1448 N N . THR A 1 178 ? -7.595 3.601 18.988 1.00 89.69 178 THR A N 1
ATOM 1449 C CA . THR A 1 178 ? -8.784 4.438 19.165 1.00 89.69 178 THR A CA 1
ATOM 1450 C C . THR A 1 178 ? -8.838 5.544 18.114 1.00 89.69 178 THR A C 1
ATOM 1452 O O . THR A 1 178 ? -7.845 5.860 17.466 1.00 89.69 178 THR A O 1
ATOM 1455 N N . TYR A 1 179 ? -10.004 6.179 17.947 1.00 87.75 179 TYR A N 1
ATOM 1456 C CA . TYR A 1 179 ? -10.111 7.351 17.068 1.00 87.75 179 TYR A CA 1
ATOM 1457 C C . TYR A 1 179 ? -9.137 8.470 17.473 1.00 87.75 179 TYR A C 1
ATOM 1459 O O . TYR A 1 179 ? -8.584 9.125 16.600 1.00 87.75 179 TYR A O 1
ATOM 1467 N N . ALA A 1 180 ? -8.927 8.681 18.778 1.00 85.06 180 ALA A N 1
ATOM 1468 C CA . ALA A 1 180 ? -8.020 9.714 19.273 1.00 85.06 180 ALA A CA 1
ATOM 1469 C C . ALA A 1 180 ? -6.569 9.418 18.869 1.00 85.06 180 ALA A C 1
ATOM 1471 O O . ALA A 1 180 ? -5.920 10.291 18.303 1.00 85.06 180 ALA A O 1
ATOM 1472 N N . ASP A 1 181 ? -6.128 8.170 19.050 1.00 87.75 181 ASP A N 1
ATOM 1473 C CA . ASP A 1 181 ? -4.772 7.736 18.685 1.00 87.75 181 ASP A CA 1
ATOM 1474 C C . ASP A 1 181 ? -4.523 7.884 17.175 1.00 87.75 181 ASP A C 1
ATOM 1476 O O . ASP A 1 181 ? -3.441 8.268 16.739 1.00 87.75 181 ASP A O 1
ATOM 1480 N N . LEU A 1 182 ? -5.542 7.600 16.353 1.00 88.19 182 LEU A N 1
ATOM 1481 C CA . LEU A 1 182 ? -5.444 7.769 14.904 1.00 88.19 182 LEU A CA 1
ATOM 1482 C C . LEU A 1 182 ? -5.397 9.251 14.505 1.00 88.19 182 LEU A C 1
ATOM 1484 O O . LEU A 1 182 ? -4.634 9.606 13.608 1.00 88.19 182 LEU A O 1
ATOM 1488 N N . VAL A 1 183 ? -6.182 10.121 15.155 1.00 85.62 183 VAL A N 1
ATOM 1489 C CA . VAL A 1 183 ? -6.187 11.570 14.868 1.00 85.62 183 VAL A CA 1
ATOM 1490 C C . VAL A 1 183 ? -4.859 12.211 15.228 1.00 85.62 183 VAL A C 1
ATOM 1492 O O . VAL A 1 183 ? -4.371 13.017 14.453 1.00 85.62 183 VAL A O 1
ATOM 1495 N N . GLU A 1 184 ? -4.252 11.851 16.357 1.00 80.75 184 GLU A N 1
ATOM 1496 C CA . GLU A 1 184 ? -2.961 12.418 16.766 1.00 80.75 184 GLU A CA 1
ATOM 1497 C C . GLU A 1 184 ? -1.869 12.187 15.710 1.00 80.75 184 GLU A C 1
ATOM 1499 O O . GLU A 1 184 ? -1.012 13.037 15.485 1.00 80.75 184 GLU A O 1
ATOM 1504 N N . SER A 1 185 ? -1.946 11.062 14.999 1.00 69.25 185 SER A N 1
ATOM 1505 C CA . SER A 1 185 ? -0.988 10.709 13.952 1.00 69.25 185 SER A CA 1
ATOM 1506 C C . SER A 1 185 ? -1.218 11.389 12.599 1.00 69.25 185 SER A C 1
ATOM 1508 O O . SER A 1 185 ? -0.363 11.305 11.718 1.00 69.25 185 SER A O 1
ATOM 1510 N N . LEU A 1 186 ? -2.368 12.035 12.409 1.00 70.38 186 LEU A N 1
ATOM 1511 C CA . LEU A 1 186 ? -2.777 12.623 11.142 1.00 70.38 186 LEU A CA 1
ATOM 1512 C C . LEU A 1 186 ? -2.989 14.121 11.349 1.00 70.38 186 LEU A C 1
ATOM 1514 O O . LEU A 1 186 ? -3.827 14.539 12.138 1.00 70.38 186 LEU A O 1
ATOM 1518 N N . THR A 1 187 ? -2.286 14.958 10.588 1.00 65.88 187 THR A N 1
ATOM 1519 C CA . THR A 1 187 ? -2.358 16.435 10.657 1.00 65.88 187 THR A CA 1
ATOM 1520 C C . THR A 1 187 ? -3.723 17.025 10.247 1.00 65.88 187 THR A C 1
ATOM 1522 O O . THR A 1 187 ? -3.845 18.217 9.969 1.00 65.88 187 THR A O 1
ATOM 1525 N N . GLN A 1 188 ? -4.783 16.213 10.188 1.00 63.66 188 GLN A N 1
ATOM 1526 C CA . GLN A 1 188 ? -6.060 16.548 9.578 1.00 63.66 188 GLN A CA 1
ATOM 1527 C C . GLN A 1 188 ? -7.230 16.557 10.571 1.00 63.66 188 GLN A C 1
ATOM 1529 O O . GLN A 1 188 ? -7.346 15.727 11.468 1.00 63.66 188 GLN A O 1
ATOM 1534 N N . LYS A 1 189 ? -8.187 17.463 10.325 1.00 64.81 189 LYS A N 1
ATOM 1535 C CA . LYS A 1 189 ? -9.389 17.675 11.151 1.00 64.81 189 LYS A CA 1
ATOM 1536 C C . LYS A 1 189 ? -10.454 16.561 11.061 1.00 64.81 189 LYS A C 1
ATOM 1538 O O . LYS A 1 189 ? -11.407 16.600 11.835 1.00 64.81 189 LYS A O 1
ATOM 1543 N N . SER A 1 190 ? -10.365 15.589 10.139 1.00 73.25 190 SER A N 1
ATOM 1544 C CA . SER A 1 190 ? -11.417 14.563 9.980 1.00 73.25 190 SER A CA 1
ATOM 1545 C C . SER A 1 190 ? -10.931 13.222 9.411 1.00 73.25 190 SER A C 1
ATOM 1547 O O . SER A 1 190 ? -10.733 13.091 8.206 1.00 73.25 190 SER A O 1
ATOM 1549 N N . LEU A 1 191 ? -10.926 12.180 10.254 1.00 85.81 191 LEU A N 1
ATOM 1550 C CA . LEU A 1 191 ? -10.716 10.773 9.862 1.00 85.81 191 LEU A CA 1
ATOM 1551 C C . LEU A 1 191 ? -12.001 10.012 9.541 1.00 85.81 191 LEU A C 1
ATOM 1553 O O . LEU A 1 191 ? -11.968 8.837 9.180 1.00 85.81 191 LEU A O 1
ATOM 1557 N N . SER A 1 192 ? -13.148 10.674 9.669 1.00 86.88 192 SER A N 1
ATOM 1558 C CA . SER A 1 192 ? -14.457 10.042 9.500 1.00 86.88 192 SER A CA 1
ATOM 1559 C C . SER A 1 192 ? -14.613 9.371 8.129 1.00 86.88 192 SER A C 1
ATOM 1561 O O . SER A 1 192 ? -15.079 8.235 8.050 1.00 86.88 192 SER A O 1
ATOM 1563 N N . ARG A 1 193 ? -14.181 10.048 7.058 1.00 88.69 193 ARG A N 1
ATOM 1564 C CA . ARG A 1 193 ? -14.319 9.581 5.675 1.00 88.69 193 ARG A CA 1
ATOM 1565 C C . ARG A 1 193 ? -13.358 8.431 5.329 1.00 88.69 193 ARG A C 1
ATOM 1567 O O . ARG A 1 193 ? -13.877 7.422 4.853 1.00 88.69 193 ARG A O 1
ATOM 1574 N N . PRO A 1 194 ? -12.036 8.510 5.601 1.00 89.94 194 PRO A N 1
ATOM 1575 C CA . PRO A 1 194 ? -11.136 7.366 5.425 1.00 89.94 194 PRO A CA 1
ATOM 1576 C C . PRO A 1 194 ? -11.593 6.133 6.210 1.00 89.94 194 PRO A C 1
ATOM 1578 O O . PRO A 1 194 ? -11.726 5.054 5.643 1.00 89.94 194 PRO A O 1
ATOM 1581 N N . LEU A 1 195 ? -11.950 6.296 7.492 1.00 91.00 195 LEU A N 1
ATOM 1582 C CA . LEU A 1 195 ? -12.412 5.178 8.322 1.00 91.00 195 LEU A CA 1
ATOM 1583 C C . LEU A 1 195 ? -13.708 4.559 7.802 1.00 91.00 195 LEU A C 1
ATOM 1585 O O . LEU A 1 195 ? -13.869 3.341 7.859 1.00 91.00 195 LEU A O 1
ATOM 1589 N N . LYS A 1 196 ? -14.641 5.378 7.300 1.00 90.88 196 LYS A N 1
ATOM 1590 C CA . LYS A 1 196 ? -15.879 4.882 6.695 1.00 90.88 196 LYS A CA 1
ATOM 1591 C C . LYS A 1 196 ? -15.575 4.002 5.479 1.00 90.88 196 LYS A C 1
ATOM 1593 O O . LYS A 1 196 ? -16.017 2.861 5.472 1.00 90.88 196 LYS A O 1
ATOM 1598 N N . ARG A 1 197 ? -14.759 4.482 4.536 1.00 91.62 197 ARG A N 1
ATOM 1599 C CA . ARG A 1 197 ? -14.375 3.727 3.330 1.00 91.62 197 ARG A CA 1
ATOM 1600 C C . ARG A 1 197 ? -13.629 2.441 3.652 1.00 91.62 197 ARG A C 1
ATOM 1602 O O . ARG A 1 197 ? -13.979 1.391 3.137 1.00 91.62 197 ARG A O 1
ATOM 1609 N N . LEU A 1 198 ? -12.644 2.510 4.546 1.00 92.81 198 LEU A N 1
ATOM 1610 C CA . LEU A 1 198 ? -11.900 1.330 4.987 1.00 92.81 198 LEU A CA 1
ATOM 1611 C C . LEU A 1 198 ? -12.821 0.286 5.636 1.00 92.81 198 LEU A C 1
ATOM 1613 O O . LEU A 1 198 ? -12.601 -0.909 5.471 1.00 92.81 198 LEU A O 1
ATOM 1617 N N . THR A 1 199 ? -13.858 0.727 6.361 1.00 92.44 199 THR A N 1
ATOM 1618 C CA . THR A 1 199 ? -14.858 -0.185 6.942 1.00 92.44 199 THR A CA 1
ATOM 1619 C C . THR A 1 199 ? -15.752 -0.787 5.853 1.00 92.44 199 THR A C 1
ATOM 1621 O O . THR A 1 199 ? -16.024 -1.981 5.884 1.00 92.44 199 THR A O 1
ATOM 1624 N N . GLU A 1 200 ? -16.220 0.027 4.902 1.00 92.00 200 GLU A N 1
ATOM 1625 C CA . GLU A 1 200 ? -17.085 -0.404 3.789 1.00 92.00 200 GLU A CA 1
ATOM 1626 C C . GLU A 1 200 ? -16.373 -1.392 2.857 1.00 92.00 200 GLU A C 1
ATOM 1628 O O . GLU A 1 200 ? -16.978 -2.370 2.434 1.00 92.00 200 GLU A O 1
ATOM 1633 N N . ASN A 1 201 ? -15.074 -1.194 2.633 1.00 90.44 201 ASN A N 1
ATOM 1634 C CA . ASN A 1 201 ? -14.220 -2.090 1.854 1.00 90.44 201 ASN A CA 1
ATOM 1635 C C . ASN A 1 201 ? -13.735 -3.312 2.657 1.00 90.44 201 ASN A C 1
ATOM 1637 O O . ASN A 1 201 ? -12.907 -4.074 2.171 1.00 90.44 201 ASN A O 1
ATOM 1641 N N . GLY A 1 202 ? -14.185 -3.484 3.905 1.00 91.44 202 GLY A N 1
ATOM 1642 C CA . GLY A 1 202 ? -13.831 -4.642 4.728 1.00 91.44 202 GLY A CA 1
ATOM 1643 C C . GLY A 1 202 ? -12.361 -4.716 5.154 1.00 91.44 202 GLY A C 1
ATOM 1644 O O . GLY A 1 202 ? -11.924 -5.776 5.591 1.00 91.44 202 GLY A O 1
ATOM 1645 N N . LEU A 1 203 ? -11.600 -3.620 5.065 1.00 93.12 203 LEU A N 1
ATOM 1646 C CA . LEU A 1 203 ? -10.184 -3.565 5.457 1.00 93.12 203 LEU A CA 1
ATOM 1647 C C . LEU A 1 203 ? -9.994 -3.341 6.961 1.00 93.12 203 LEU A C 1
ATOM 1649 O O . LEU A 1 203 ? -8.985 -3.743 7.536 1.00 93.12 203 LEU A O 1
ATOM 1653 N N . ILE A 1 204 ? -10.961 -2.694 7.613 1.00 94.44 204 ILE A N 1
ATOM 1654 C CA . ILE A 1 204 ? -10.938 -2.483 9.063 1.00 94.44 204 ILE A CA 1
ATOM 1655 C C . ILE A 1 204 ? -12.268 -2.871 9.693 1.00 94.44 204 ILE A C 1
ATOM 1657 O O . ILE A 1 204 ? -13.338 -2.669 9.116 1.00 94.44 204 ILE A O 1
ATOM 1661 N N . THR A 1 205 ? -12.209 -3.346 10.931 1.00 93.06 205 THR A N 1
ATOM 1662 C CA . THR A 1 205 ? -13.383 -3.569 11.773 1.00 93.06 205 THR A CA 1
ATOM 1663 C C . THR A 1 205 ? -13.375 -2.638 12.972 1.00 93.06 205 THR A C 1
ATOM 1665 O O . THR A 1 205 ? -12.341 -2.206 13.480 1.00 93.06 205 THR A O 1
ATOM 1668 N N . LYS A 1 206 ? -14.580 -2.290 13.424 1.00 89.94 206 LYS A N 1
ATOM 1669 C CA . LYS A 1 206 ? -14.793 -1.596 14.695 1.00 89.94 206 LYS A CA 1
ATOM 1670 C C . LYS A 1 206 ? -14.993 -2.646 15.773 1.00 89.94 206 LYS A C 1
ATOM 1672 O O . LYS A 1 206 ? -15.684 -3.638 15.528 1.00 89.94 206 LYS A O 1
ATOM 1677 N N . SER A 1 207 ? -14.482 -2.396 16.976 1.00 82.69 207 SER A N 1
ATOM 1678 C CA . SER A 1 207 ? -14.749 -3.292 18.096 1.00 82.69 207 SER A CA 1
ATOM 1679 C C . SER A 1 207 ? -16.255 -3.492 18.294 1.00 82.69 207 SER A C 1
ATOM 1681 O O . SER A 1 207 ? -17.051 -2.549 18.285 1.00 82.69 207 SER A O 1
ATOM 1683 N N . LYS A 1 208 ? -16.653 -4.763 18.440 1.00 69.12 208 LYS A N 1
ATOM 1684 C CA . LYS A 1 208 ? -18.057 -5.210 18.446 1.00 69.12 208 LYS A CA 1
ATOM 1685 C C . LYS A 1 208 ? -18.879 -4.681 19.621 1.00 69.12 208 LYS A C 1
ATOM 1687 O O . LYS A 1 208 ? -20.077 -4.933 19.675 1.00 69.12 208 LYS A O 1
ATOM 1692 N N . THR A 1 209 ? -18.279 -3.979 20.579 1.00 65.62 209 THR A N 1
ATOM 1693 C CA . THR A 1 209 ? -18.987 -3.448 21.740 1.00 65.62 209 THR A CA 1
ATOM 1694 C C . THR A 1 209 ? -19.663 -2.116 21.379 1.00 65.62 209 THR A C 1
ATOM 1696 O O . THR A 1 209 ? -19.016 -1.069 21.353 1.00 65.62 209 THR A O 1
ATOM 1699 N N . PRO A 1 210 ? -20.998 -2.080 21.156 1.00 61.91 210 PRO A N 1
ATOM 1700 C CA . PRO A 1 210 ? -21.709 -0.809 20.980 1.00 61.91 210 PRO A CA 1
ATOM 1701 C C . PRO A 1 210 ? -21.636 0.050 22.252 1.00 61.91 210 PRO A C 1
ATOM 1703 O O . PRO A 1 210 ? -21.814 1.270 22.215 1.00 61.91 210 PRO A O 1
ATOM 1706 N N . ASN A 1 211 ? -21.370 -0.605 23.383 1.00 67.94 211 ASN A N 1
ATOM 1707 C CA . ASN A 1 211 ? -21.325 -0.023 24.705 1.00 67.94 211 ASN A CA 1
ATOM 1708 C C . ASN A 1 211 ? -19.991 0.688 24.926 1.00 67.94 211 ASN A C 1
ATOM 1710 O O . ASN A 1 211 ? -18.974 0.057 25.179 1.00 67.94 211 ASN A O 1
ATOM 1714 N N . TYR A 1 212 ? -20.022 2.017 24.884 1.00 74.06 212 TYR A N 1
ATOM 1715 C CA . TYR A 1 212 ? -18.866 2.868 25.175 1.00 74.06 212 TYR A CA 1
ATOM 1716 C C . TYR A 1 212 ? -18.717 3.179 26.672 1.00 74.06 212 TYR A C 1
ATOM 1718 O O . TYR A 1 212 ? -17.705 3.738 27.075 1.00 74.06 212 TYR A O 1
ATOM 1726 N N . VAL A 1 213 ? -19.710 2.846 27.511 1.00 84.62 213 VAL A N 1
ATOM 1727 C CA . VAL A 1 213 ? -19.693 3.081 28.966 1.00 84.62 213 VAL A CA 1
ATOM 1728 C C . VAL A 1 213 ? -19.706 1.758 29.710 1.00 84.62 213 VAL A C 1
ATOM 1730 O O . VAL A 1 213 ? -20.650 0.976 29.594 1.00 84.62 213 VAL A O 1
ATOM 1733 N N . PHE A 1 214 ? -18.686 1.567 30.540 1.00 88.88 214 PHE A N 1
ATOM 1734 C CA . PHE A 1 214 ? -18.549 0.419 31.422 1.00 88.88 214 PHE A CA 1
ATOM 1735 C C . PHE A 1 214 ? -18.643 0.866 32.876 1.00 88.88 214 PHE A C 1
ATOM 1737 O O . PHE A 1 214 ? -18.153 1.936 33.254 1.00 88.88 214 PHE A O 1
ATOM 1744 N N . TYR A 1 215 ? -19.294 0.039 33.682 1.00 90.94 215 TYR A N 1
ATOM 1745 C CA . TYR A 1 215 ? -19.479 0.231 35.111 1.00 90.94 215 TYR A CA 1
ATOM 1746 C C . TYR A 1 215 ? -18.529 -0.683 35.871 1.00 90.94 215 TYR A C 1
ATOM 1748 O O . TYR A 1 215 ? -18.437 -1.865 35.556 1.00 90.94 215 TYR A O 1
ATOM 1756 N N . PHE A 1 216 ? -17.855 -0.124 36.870 1.00 92.19 216 PHE A N 1
ATOM 1757 C CA . PHE A 1 216 ? -16.817 -0.781 37.655 1.00 92.19 216 PHE A CA 1
ATOM 1758 C C . PHE A 1 216 ? -17.168 -0.692 39.131 1.00 92.19 216 PHE A C 1
ATOM 1760 O O . PHE A 1 216 ? -17.587 0.367 39.614 1.00 92.19 216 PHE A O 1
ATOM 1767 N N . ARG A 1 217 ? -16.985 -1.795 39.849 1.00 91.81 217 ARG A N 1
ATOM 1768 C CA . ARG A 1 217 ? -17.222 -1.860 41.288 1.00 91.81 217 ARG A CA 1
ATOM 1769 C C . ARG A 1 217 ? -16.075 -1.187 42.042 1.00 91.81 217 ARG A C 1
ATOM 1771 O O . ARG A 1 217 ? -14.914 -1.344 41.683 1.00 91.81 217 ARG A O 1
ATOM 1778 N N . THR A 1 218 ? -16.392 -0.426 43.089 1.00 88.12 218 THR A N 1
ATOM 1779 C CA . THR A 1 218 ? -15.381 0.071 44.032 1.00 88.12 218 THR A CA 1
ATOM 1780 C C . THR A 1 218 ? -15.225 -0.895 45.202 1.00 88.12 218 THR A C 1
ATOM 1782 O O . THR A 1 218 ? -16.192 -1.532 45.624 1.00 88.12 218 THR A O 1
ATOM 1785 N N . LYS A 1 219 ? -14.027 -0.927 45.796 1.00 85.62 219 LYS A N 1
ATOM 1786 C CA . LYS A 1 219 ? -13.726 -1.683 47.027 1.00 85.62 219 LYS A CA 1
ATOM 1787 C C . LYS A 1 219 ? -14.349 -1.071 48.297 1.00 85.62 219 LYS A C 1
ATOM 1789 O O . LYS A 1 219 ? -14.007 -1.458 49.406 1.00 85.62 219 LYS A O 1
ATOM 1794 N N . LYS A 1 220 ? -15.233 -0.073 48.166 1.00 83.19 220 LYS A N 1
ATOM 1795 C CA . LYS A 1 220 ? -15.826 0.627 49.313 1.00 83.19 220 LYS A CA 1
ATOM 1796 C C . LYS A 1 220 ? -16.937 -0.197 49.951 1.00 83.19 220 LYS A C 1
ATOM 1798 O O . LYS A 1 220 ? -17.811 -0.711 49.256 1.00 83.19 220 LYS A O 1
ATOM 1803 N N . VAL A 1 221 ? -16.947 -0.214 51.282 1.00 80.50 221 VAL A N 1
ATOM 1804 C CA . VAL A 1 221 ? -18.000 -0.860 52.069 1.00 80.50 221 VAL A CA 1
ATOM 1805 C C . VAL A 1 221 ? -19.287 -0.014 52.025 1.00 80.50 221 VAL A C 1
ATOM 1807 O O . VAL A 1 221 ? -19.227 1.216 52.165 1.00 80.50 221 VAL A O 1
ATOM 1810 N N . PRO A 1 222 ? -20.469 -0.621 51.813 1.00 83.31 222 PRO A N 1
ATOM 1811 C CA . PRO A 1 222 ? -21.731 0.107 51.779 1.00 83.31 222 PRO A CA 1
ATOM 1812 C C . PRO A 1 222 ? -22.111 0.618 53.174 1.00 83.31 222 PRO A C 1
ATOM 1814 O O . PRO A 1 222 ? -22.328 -0.165 54.086 1.00 83.31 222 PRO A O 1
ATOM 1817 N N . LYS A 1 223 ? -22.292 1.936 53.328 1.00 82.69 223 LYS A N 1
ATOM 1818 C CA . LYS A 1 223 ? -22.745 2.547 54.600 1.00 82.69 223 LYS A CA 1
ATOM 1819 C C . LYS A 1 223 ? -24.230 2.332 54.930 1.00 82.69 223 LYS A C 1
ATOM 1821 O O . LYS A 1 223 ? -24.665 2.631 56.030 1.00 82.69 223 LYS A O 1
ATOM 1826 N N . LYS A 1 224 ? -25.032 1.916 53.949 1.00 85.25 224 LYS A N 1
ATOM 1827 C CA . LYS A 1 224 ? -26.477 1.677 54.097 1.00 85.25 224 LYS A CA 1
ATOM 1828 C C . LYS A 1 224 ? -26.805 0.295 53.533 1.00 85.25 224 LYS A C 1
ATOM 1830 O O . LYS A 1 224 ? -26.161 -0.093 52.549 1.00 85.25 224 LYS A O 1
ATOM 1835 N N . PRO A 1 225 ? -27.804 -0.414 54.070 1.00 88.00 225 PRO A N 1
ATOM 1836 C CA . PRO A 1 225 ? -28.238 -1.676 53.490 1.00 88.00 225 PRO A CA 1
ATOM 1837 C C . PRO A 1 225 ? -28.702 -1.479 52.039 1.00 88.00 225 PRO A C 1
ATOM 1839 O O . PRO A 1 225 ? -29.144 -0.398 51.632 1.00 88.00 225 PRO A O 1
ATOM 1842 N N . PHE A 1 226 ? -28.524 -2.512 51.223 1.00 88.94 226 PHE A N 1
ATOM 1843 C CA . PHE A 1 226 ? -29.013 -2.539 49.848 1.00 88.94 226 PHE A CA 1
ATOM 1844 C C . PHE A 1 226 ? -30.453 -3.038 49.805 1.00 88.94 226 PHE A C 1
ATOM 1846 O O . PHE A 1 226 ? -30.830 -3.910 50.582 1.00 88.94 226 PHE A O 1
ATOM 1853 N N . SER A 1 227 ? -31.229 -2.568 48.827 1.00 89.31 227 SER A N 1
ATOM 1854 C CA . SER A 1 227 ? -32.412 -3.334 48.417 1.00 89.31 227 SER A CA 1
ATOM 1855 C C . SER A 1 227 ? -31.982 -4.658 47.759 1.00 89.31 227 SER A C 1
ATOM 1857 O O . SER A 1 227 ? -30.897 -4.698 47.168 1.00 89.31 227 SER A O 1
ATOM 1859 N N . PRO A 1 228 ? -32.809 -5.720 47.780 1.00 91.25 228 PRO A N 1
ATOM 1860 C CA . PRO A 1 228 ? -32.444 -7.023 47.211 1.00 91.25 228 PRO A CA 1
ATOM 1861 C C . PRO A 1 228 ? -31.952 -6.934 45.757 1.00 91.25 228 PRO A C 1
ATOM 1863 O O . PRO A 1 228 ? -30.927 -7.503 45.386 1.00 91.25 228 PRO A O 1
ATOM 1866 N N . THR A 1 229 ? -32.629 -6.129 44.933 1.00 91.38 229 THR A N 1
ATOM 1867 C CA . THR A 1 229 ? -32.258 -5.921 43.526 1.00 91.38 229 THR A CA 1
ATOM 1868 C C . THR A 1 229 ? -30.983 -5.091 43.368 1.00 91.38 229 THR A C 1
ATOM 1870 O O . THR A 1 229 ? -30.183 -5.347 42.473 1.00 91.38 229 THR A O 1
ATOM 1873 N N . GLU A 1 230 ? -30.769 -4.095 44.231 1.00 90.31 230 GLU A N 1
ATOM 1874 C CA . GLU A 1 230 ? -29.554 -3.272 44.213 1.00 90.31 230 GLU A CA 1
ATOM 1875 C C . GLU A 1 230 ? -28.325 -4.086 44.631 1.00 90.31 230 GLU A C 1
ATOM 1877 O O . GLU A 1 230 ? -27.273 -3.932 44.013 1.00 90.31 230 GLU A O 1
ATOM 1882 N N . LYS A 1 231 ? -28.484 -4.997 45.603 1.00 91.88 231 LYS A N 1
ATOM 1883 C CA . LYS A 1 231 ? -27.455 -5.959 46.014 1.00 91.88 231 LYS A CA 1
ATOM 1884 C C . LYS A 1 231 ? -27.060 -6.862 44.846 1.00 91.88 231 LYS A C 1
ATOM 1886 O O . LYS A 1 231 ? -25.890 -6.887 44.481 1.00 91.88 231 LYS A O 1
ATOM 1891 N N . LYS A 1 232 ? -28.046 -7.480 44.181 1.00 93.31 232 LYS A N 1
ATOM 1892 C CA . LYS A 1 232 ? -27.823 -8.349 43.012 1.00 93.31 232 LYS A CA 1
ATOM 1893 C C . LYS A 1 232 ? -27.050 -7.631 41.900 1.00 93.31 232 LYS A C 1
ATOM 1895 O O . LYS A 1 232 ? -26.096 -8.175 41.353 1.00 93.31 232 LYS A O 1
ATOM 1900 N N . ILE A 1 233 ? -27.421 -6.387 41.585 1.00 93.88 233 ILE A N 1
ATOM 1901 C CA . ILE A 1 233 ? -26.711 -5.578 40.582 1.00 93.88 233 ILE A CA 1
ATOM 1902 C C . ILE A 1 233 ? -25.282 -5.275 41.034 1.00 93.88 233 ILE A C 1
ATOM 1904 O O . ILE A 1 233 ? -24.361 -5.455 40.246 1.00 93.88 233 ILE A O 1
ATOM 1908 N N . TYR A 1 234 ? -25.087 -4.823 42.274 1.00 92.38 234 TYR A N 1
ATOM 1909 C CA . TYR A 1 234 ? -23.766 -4.476 42.802 1.00 92.38 234 TYR A CA 1
ATOM 1910 C C . TYR A 1 234 ? -22.807 -5.675 42.821 1.00 92.38 234 TYR A C 1
ATOM 1912 O O . TYR A 1 234 ? -21.648 -5.532 42.441 1.00 92.38 234 TYR A O 1
ATOM 1920 N N . GLU A 1 235 ? -23.296 -6.856 43.200 1.00 91.88 235 GLU A N 1
ATOM 1921 C CA . GLU A 1 235 ? -22.514 -8.097 43.224 1.00 91.88 235 GLU A CA 1
ATOM 1922 C C . GLU A 1 235 ? -22.166 -8.605 41.821 1.00 91.88 235 GLU A C 1
ATOM 1924 O O . GLU A 1 235 ? -21.085 -9.148 41.623 1.00 91.88 235 GLU A O 1
ATOM 1929 N N . THR A 1 236 ? -23.031 -8.358 40.832 1.00 94.50 236 THR A N 1
ATOM 1930 C CA . THR A 1 236 ? -22.808 -8.779 39.437 1.00 94.50 236 THR A CA 1
ATOM 1931 C C . THR A 1 236 ? -21.833 -7.862 38.680 1.00 94.50 236 THR A C 1
ATOM 1933 O O . THR A 1 236 ? -21.354 -8.231 37.609 1.00 94.50 236 THR A O 1
ATOM 1936 N N . VAL A 1 237 ? -21.528 -6.659 39.190 1.00 93.00 237 VAL A N 1
ATOM 1937 C CA . VAL A 1 237 ? -20.557 -5.747 38.559 1.00 93.00 237 VAL A CA 1
ATOM 1938 C C . VAL A 1 237 ? -19.127 -6.201 38.893 1.00 93.00 237 VAL A C 1
ATOM 1940 O O . VAL A 1 237 ? -18.729 -6.125 40.058 1.00 93.00 237 VAL A O 1
ATOM 1943 N N . PRO A 1 238 ? -18.326 -6.623 37.896 1.00 90.50 238 PRO A N 1
ATOM 1944 C CA . PRO A 1 238 ? -16.962 -7.081 38.122 1.00 90.50 238 PRO A CA 1
ATOM 1945 C C . PRO A 1 238 ? -15.975 -5.911 38.242 1.00 90.50 238 PRO A C 1
ATOM 1947 O O . PRO A 1 238 ? -16.250 -4.785 37.810 1.00 90.50 238 PRO A O 1
ATOM 1950 N N . GLU A 1 239 ? -14.780 -6.190 38.770 1.00 85.12 239 GLU A N 1
ATOM 1951 C CA . GLU A 1 239 ? -13.682 -5.212 38.825 1.00 85.12 239 GLU A CA 1
ATOM 1952 C C . GLU A 1 239 ? -13.137 -4.857 37.432 1.00 85.12 239 GLU A C 1
ATOM 1954 O O . GLU A 1 239 ? -12.726 -3.723 37.211 1.00 85.12 239 GLU A O 1
ATOM 1959 N N . VAL A 1 240 ? -13.211 -5.775 36.460 1.00 84.25 240 VAL A N 1
ATOM 1960 C CA . VAL A 1 240 ? -12.805 -5.542 35.054 1.00 84.25 240 VAL A CA 1
ATOM 1961 C C . VAL A 1 240 ? -13.790 -4.670 34.253 1.00 84.25 240 VAL A C 1
ATOM 1963 O O . VAL A 1 240 ? -13.476 -4.203 33.153 1.00 84.25 240 VAL A O 1
ATOM 1966 N N . GLY A 1 241 ? -14.967 -4.404 34.826 1.00 86.94 241 GLY A N 1
ATOM 1967 C CA . GLY A 1 241 ? -16.026 -3.577 34.256 1.00 86.94 241 GLY A CA 1
ATOM 1968 C C . GLY A 1 241 ? -17.025 -4.332 33.373 1.00 86.94 241 GLY A C 1
ATOM 1969 O O . GLY A 1 241 ? -16.684 -5.308 32.712 1.00 86.94 241 GLY A O 1
ATOM 1970 N N . ILE A 1 242 ? -18.277 -3.864 33.350 1.00 89.62 242 ILE A N 1
ATOM 1971 C CA . ILE A 1 242 ? -19.376 -4.452 32.560 1.00 89.62 242 ILE A CA 1
ATOM 1972 C C . ILE A 1 242 ? -20.258 -3.369 31.931 1.00 89.62 242 ILE A C 1
ATOM 1974 O O . ILE A 1 242 ? -20.445 -2.291 32.506 1.00 89.62 242 ILE A O 1
ATOM 1978 N N . SER A 1 243 ? -20.810 -3.635 30.747 1.00 90.75 243 SER A N 1
ATOM 1979 C CA . SER A 1 243 ? -21.777 -2.730 30.123 1.00 90.75 243 SER A CA 1
ATOM 1980 C C . SER A 1 243 ? -23.166 -2.834 30.767 1.00 90.75 243 SER A C 1
ATOM 1982 O O . SER A 1 243 ? -23.542 -3.863 31.328 1.00 90.75 243 SER A O 1
ATOM 1984 N N . ALA A 1 244 ? -23.978 -1.777 30.659 1.00 90.69 244 ALA A N 1
ATOM 1985 C CA . ALA A 1 244 ? -25.348 -1.803 31.185 1.00 90.69 244 ALA A CA 1
ATOM 1986 C C . ALA A 1 244 ? -26.226 -2.868 30.500 1.00 90.69 244 ALA A C 1
ATOM 1988 O O . ALA A 1 244 ? -27.081 -3.460 31.155 1.00 90.69 244 ALA A O 1
ATOM 1989 N N . GLN A 1 245 ? -26.008 -3.128 29.205 1.00 89.50 245 GLN A N 1
ATOM 1990 C CA . GLN A 1 245 ? -26.740 -4.155 28.460 1.00 89.50 245 GLN A CA 1
ATOM 1991 C C . GLN A 1 245 ? -26.382 -5.569 28.923 1.00 89.50 245 GLN A C 1
ATOM 1993 O O . GLN A 1 245 ? -27.279 -6.365 29.186 1.00 89.50 245 GLN A O 1
ATOM 1998 N N . GLU A 1 246 ? -25.093 -5.883 29.067 1.00 90.44 246 GLU A N 1
ATOM 1999 C CA . GLU A 1 246 ? -24.664 -7.190 29.586 1.00 90.44 246 GLU A CA 1
ATOM 2000 C C . GLU A 1 246 ? -25.123 -7.390 31.029 1.00 90.44 246 GLU A C 1
ATOM 2002 O O . GLU A 1 246 ? -25.600 -8.466 31.379 1.00 90.44 246 GLU A O 1
ATOM 2007 N N . LEU A 1 247 ? -25.042 -6.345 31.859 1.00 93.31 247 LEU A N 1
ATOM 2008 C CA . LEU A 1 247 ? -25.505 -6.391 33.243 1.00 93.31 247 LEU A CA 1
ATOM 2009 C C . LEU A 1 247 ? -27.017 -6.634 33.329 1.00 93.31 247 LEU A C 1
ATOM 2011 O O . LEU A 1 247 ? -27.464 -7.448 34.129 1.00 93.31 247 LEU A O 1
ATOM 2015 N N . SER A 1 248 ? -27.799 -5.968 32.476 1.00 93.88 248 SER A N 1
ATOM 2016 C CA . SER A 1 248 ? -29.248 -6.162 32.354 1.00 93.88 248 SER A CA 1
ATOM 2017 C C . SER A 1 248 ? -29.593 -7.615 32.009 1.00 93.88 248 SER A C 1
ATOM 2019 O O . SER A 1 248 ? -30.443 -8.208 3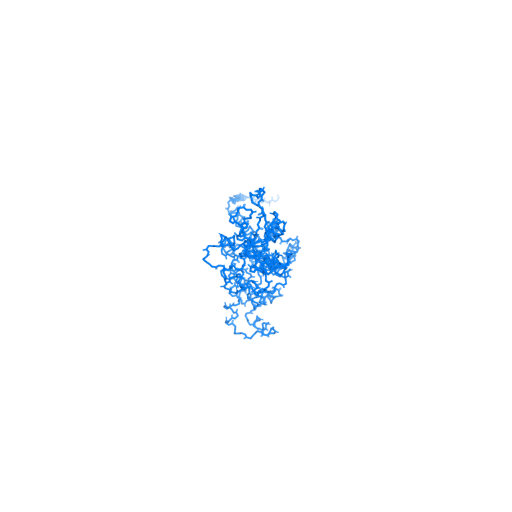2.676 1.00 93.88 248 SER A O 1
ATOM 2021 N N . LYS A 1 249 ? -28.878 -8.211 31.042 1.00 93.88 249 LYS A N 1
ATOM 2022 C CA . LYS A 1 249 ? -29.035 -9.623 30.654 1.00 93.88 249 LYS A CA 1
ATOM 2023 C C . LYS A 1 249 ? -28.646 -10.580 31.785 1.00 93.88 249 LYS A C 1
ATOM 2025 O O . LYS A 1 249 ? -29.430 -11.460 32.111 1.00 93.88 249 LYS A O 1
ATOM 2030 N N . LYS A 1 250 ? -27.489 -10.377 32.429 1.00 94.19 250 LYS A N 1
ATOM 2031 C CA . LYS A 1 250 ? -27.009 -11.236 33.532 1.00 94.19 250 LYS A CA 1
ATOM 2032 C C . LYS A 1 250 ? -27.913 -11.195 34.763 1.00 94.19 250 LYS A C 1
ATOM 2034 O O . LYS A 1 250 ? -28.146 -12.215 35.398 1.00 94.19 250 LYS A O 1
ATOM 2039 N N . VAL A 1 251 ? -28.412 -10.014 35.124 1.00 93.69 251 VAL A N 1
ATOM 2040 C CA . VAL A 1 251 ? -29.254 -9.846 36.318 1.00 93.69 251 VAL A CA 1
ATOM 2041 C C . VAL A 1 251 ? -30.703 -10.282 36.051 1.00 93.69 251 VAL A C 1
ATOM 2043 O O . VAL A 1 251 ? -31.418 -10.614 37.005 1.00 93.69 251 VAL A O 1
ATOM 2046 N N . GLY A 1 252 ? -31.125 -10.315 34.780 1.00 92.88 252 GLY A N 1
ATOM 2047 C CA . GLY A 1 252 ? -32.483 -10.671 34.363 1.00 92.88 252 GLY A CA 1
ATOM 2048 C C . GLY A 1 252 ? -33.486 -9.534 34.569 1.00 92.88 252 GLY A C 1
ATOM 2049 O O . GLY A 1 252 ? -34.633 -9.769 34.933 1.00 92.88 252 GLY A O 1
ATOM 2050 N N . ILE A 1 253 ? -33.056 -8.279 34.408 1.00 94.31 253 ILE A N 1
ATOM 2051 C CA . ILE A 1 253 ? -33.911 -7.095 34.585 1.00 94.31 253 ILE A CA 1
ATOM 2052 C C . ILE A 1 253 ? -33.837 -6.194 33.363 1.00 94.31 253 ILE A C 1
ATOM 2054 O O . ILE A 1 253 ? -32.830 -6.171 32.665 1.00 94.31 253 ILE A O 1
ATOM 2058 N N 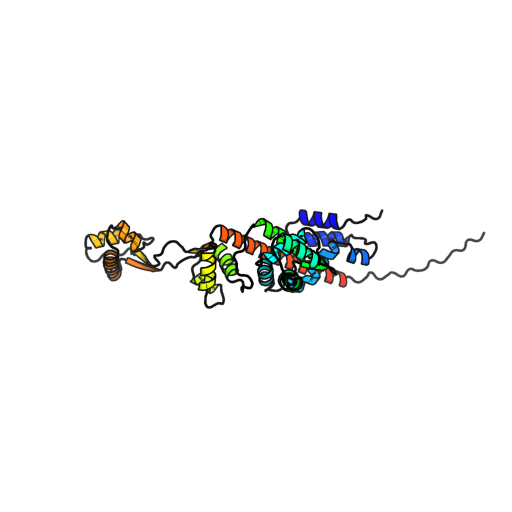. ASN A 1 254 ? -34.873 -5.388 33.126 1.00 94.38 254 ASN A N 1
ATOM 2059 C CA . ASN A 1 254 ? -34.874 -4.475 31.986 1.00 94.38 254 ASN A CA 1
ATOM 2060 C C . ASN A 1 254 ? -33.790 -3.377 32.088 1.00 94.38 254 ASN A C 1
ATOM 2062 O O . ASN A 1 254 ? -33.327 -2.993 33.172 1.00 94.38 254 ASN A O 1
ATOM 2066 N N . LEU A 1 255 ? -33.407 -2.835 30.931 1.00 92.94 255 LEU A N 1
ATOM 2067 C CA . LEU A 1 255 ? -32.317 -1.865 30.814 1.00 92.94 255 LEU A CA 1
ATOM 2068 C C . LEU A 1 255 ? -32.604 -0.568 31.596 1.00 92.94 255 LEU A C 1
ATOM 2070 O O . LEU A 1 255 ? -31.730 -0.041 32.285 1.00 92.94 255 LEU A O 1
ATOM 2074 N N . ARG A 1 256 ? -33.856 -0.087 31.574 1.00 94.62 256 ARG A N 1
ATOM 2075 C CA . ARG A 1 256 ? -34.291 1.123 32.299 1.00 94.62 256 ARG A CA 1
ATOM 2076 C C . ARG A 1 256 ? -34.105 0.985 33.815 1.00 94.62 256 ARG A C 1
ATOM 2078 O O . ARG A 1 256 ? -33.602 1.904 34.464 1.00 94.62 256 ARG A O 1
ATOM 2085 N N . ARG A 1 257 ? -34.476 -0.164 34.392 1.00 94.81 257 ARG A N 1
ATOM 2086 C CA . ARG A 1 257 ? -34.271 -0.488 35.813 1.00 94.81 257 ARG A CA 1
ATOM 2087 C C . ARG A 1 257 ? -32.784 -0.628 36.120 1.00 94.81 257 ARG A C 1
ATOM 2089 O O . ARG A 1 257 ? -32.333 -0.059 37.111 1.00 94.81 257 ARG A O 1
ATOM 2096 N N . THR A 1 258 ? -32.017 -1.275 35.244 1.00 95.31 258 THR A N 1
ATOM 2097 C CA . THR A 1 258 ? -30.553 -1.379 35.374 1.00 95.31 258 THR A CA 1
ATOM 2098 C C . THR A 1 258 ? -29.914 0.007 35.512 1.00 95.31 258 THR A C 1
ATOM 2100 O O . THR A 1 258 ? -29.225 0.270 36.498 1.00 95.31 258 THR A O 1
ATOM 2103 N N . TYR A 1 259 ? -30.236 0.951 34.620 1.00 94.88 259 TYR A N 1
ATOM 2104 C CA . TYR A 1 259 ? -29.758 2.336 34.723 1.00 94.88 259 TYR A CA 1
ATOM 2105 C C . TYR A 1 259 ? -30.218 3.047 36.002 1.00 94.88 259 TYR A C 1
ATOM 2107 O O . TYR A 1 259 ? -29.425 3.761 36.623 1.00 94.88 259 TYR A O 1
ATOM 2115 N N . LYS A 1 260 ? -31.472 2.845 36.434 1.00 96.06 260 LYS A N 1
ATOM 2116 C CA . LYS A 1 260 ? -31.996 3.412 37.691 1.00 96.06 260 LYS A CA 1
ATOM 2117 C C . LYS A 1 260 ? -31.139 2.993 38.890 1.00 96.06 260 LYS A C 1
ATOM 2119 O O . LYS A 1 260 ? -30.761 3.850 39.691 1.00 96.06 260 LYS A O 1
ATOM 2124 N N . TYR A 1 261 ? -30.813 1.707 39.014 1.00 95.12 261 TYR A N 1
ATOM 2125 C CA . TYR A 1 261 ? -30.007 1.201 40.128 1.00 95.12 261 TYR A CA 1
ATOM 2126 C C . TYR A 1 261 ? -28.528 1.570 40.000 1.00 95.12 261 TYR A C 1
ATOM 2128 O O . TYR A 1 261 ? -27.941 2.022 40.980 1.00 95.12 261 TYR A O 1
ATOM 2136 N N . LEU A 1 262 ? -27.946 1.506 38.800 1.00 94.00 262 LEU A N 1
ATOM 2137 C CA . LEU A 1 262 ? -26.581 1.982 38.556 1.00 94.00 262 LEU A CA 1
ATOM 2138 C C . LEU A 1 262 ? -26.419 3.463 38.929 1.00 94.00 262 LEU A C 1
ATOM 2140 O O . LEU A 1 262 ? -25.418 3.842 39.534 1.00 94.00 262 LEU A O 1
ATOM 2144 N N . ARG A 1 263 ? -27.426 4.310 38.661 1.00 93.50 263 ARG A N 1
ATOM 2145 C CA . ARG A 1 263 ? -27.428 5.721 39.087 1.00 93.50 263 ARG A CA 1
ATOM 2146 C C . ARG A 1 263 ? -27.429 5.862 40.613 1.00 93.50 263 ARG A C 1
ATOM 2148 O O . ARG A 1 263 ? -26.732 6.735 41.128 1.00 93.50 263 ARG A O 1
ATOM 2155 N N . ARG A 1 264 ? -28.177 5.020 41.338 1.00 93.38 264 ARG A N 1
ATOM 2156 C CA . ARG A 1 264 ? -28.188 4.993 42.816 1.00 93.38 264 ARG A CA 1
ATOM 2157 C C . ARG A 1 264 ? -26.840 4.538 43.377 1.00 93.38 264 ARG A C 1
ATOM 2159 O O . ARG A 1 264 ? -26.265 5.246 44.199 1.00 93.38 264 ARG A O 1
ATOM 2166 N N . LEU A 1 265 ? -26.293 3.438 42.862 1.00 92.25 265 LEU A N 1
ATOM 2167 C CA . LEU A 1 265 ? -24.975 2.920 43.243 1.00 92.25 265 LEU A CA 1
ATOM 2168 C C . LEU A 1 265 ? -23.856 3.936 42.968 1.00 92.25 265 LEU A C 1
ATOM 2170 O O . LEU A 1 265 ? -22.959 4.113 43.795 1.00 92.25 265 LEU A O 1
ATOM 2174 N N . ARG A 1 266 ? -23.947 4.679 41.857 1.00 92.44 266 ARG A N 1
ATOM 2175 C CA . ARG A 1 266 ? -23.012 5.764 41.530 1.00 92.44 266 ARG A CA 1
ATOM 2176 C C . ARG A 1 266 ? -23.129 6.949 42.488 1.00 92.44 266 ARG A C 1
ATOM 2178 O O . ARG A 1 266 ? -22.105 7.433 42.958 1.00 92.44 266 ARG A O 1
ATOM 2185 N N . LYS A 1 267 ? -24.350 7.386 42.843 1.00 91.81 267 LYS A N 1
ATOM 2186 C CA . LYS A 1 267 ? -24.562 8.425 43.880 1.00 91.81 267 LYS A CA 1
ATOM 2187 C C . LYS A 1 267 ? -23.939 8.021 45.219 1.00 91.81 267 LYS A C 1
ATOM 2189 O O . LYS A 1 267 ? -23.388 8.860 45.921 1.00 91.81 267 LYS A O 1
ATOM 2194 N N . ARG A 1 268 ? -23.977 6.726 45.539 1.00 90.31 268 ARG A N 1
ATOM 2195 C CA . ARG A 1 268 ? -23.367 6.142 46.742 1.00 90.31 268 ARG A CA 1
ATOM 2196 C C . ARG A 1 268 ? -21.853 5.904 46.622 1.00 90.31 268 ARG A C 1
ATOM 2198 O O . ARG A 1 268 ? -21.249 5.452 47.587 1.00 90.31 268 ARG A O 1
ATOM 2205 N N . ARG A 1 269 ? -21.234 6.214 45.472 1.00 90.56 269 ARG A N 1
ATOM 2206 C CA . ARG A 1 269 ? -19.803 5.999 45.164 1.00 90.56 269 ARG A CA 1
ATOM 2207 C C . ARG A 1 269 ? -19.351 4.529 45.264 1.00 90.56 269 ARG A C 1
ATOM 2209 O O . ARG A 1 269 ? -18.178 4.248 45.509 1.00 90.56 269 ARG A O 1
ATOM 2216 N N . LEU A 1 270 ? -20.284 3.599 45.064 1.00 91.50 270 LEU A N 1
ATOM 2217 C CA . LEU A 1 270 ? -20.041 2.149 45.081 1.00 91.50 270 LEU A CA 1
ATOM 2218 C C . LEU A 1 270 ? -19.705 1.598 43.691 1.00 91.50 270 LEU A C 1
ATOM 2220 O O . LEU A 1 270 ? -19.094 0.544 43.552 1.00 91.50 270 LEU A O 1
ATOM 2224 N N . VAL A 1 271 ? -20.100 2.332 42.655 1.00 93.12 271 VAL A N 1
ATOM 2225 C CA . VAL A 1 271 ? -19.803 2.026 41.259 1.00 93.12 271 VAL A CA 1
ATOM 2226 C C . VAL A 1 271 ? -19.345 3.310 40.579 1.00 93.12 271 VAL A C 1
ATOM 2228 O O . VAL A 1 271 ? -19.913 4.376 40.830 1.00 93.12 271 VAL A O 1
ATOM 2231 N N . PHE A 1 272 ? -18.347 3.221 39.708 1.00 90.69 272 PHE A N 1
ATOM 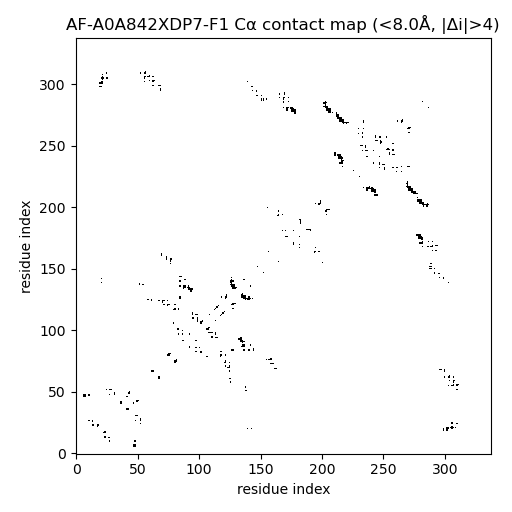2232 C CA . PHE A 1 272 ? -17.931 4.319 38.836 1.00 90.69 272 PHE A CA 1
ATOM 2233 C C . PHE A 1 272 ? -18.033 3.910 37.369 1.00 90.69 272 PHE A C 1
ATOM 2235 O O . PHE A 1 272 ? -18.151 2.734 37.035 1.00 90.69 272 PHE A O 1
ATOM 2242 N N . THR A 1 273 ? -18.035 4.906 36.491 1.00 90.75 273 THR A N 1
ATOM 2243 C CA . THR A 1 273 ? -18.114 4.706 35.044 1.00 90.75 273 THR A CA 1
ATOM 2244 C C . THR A 1 273 ? -16.785 5.057 34.407 1.00 90.75 273 THR A C 1
ATOM 2246 O O . THR A 1 273 ? -16.264 6.137 34.683 1.00 90.75 273 THR A O 1
ATOM 2249 N N . ARG A 1 274 ? -16.284 4.216 33.504 1.00 86.12 274 ARG A N 1
ATOM 2250 C CA . ARG A 1 274 ? -15.248 4.615 32.543 1.00 86.12 274 ARG A CA 1
ATOM 2251 C C . ARG A 1 274 ? -15.784 4.459 31.135 1.00 86.12 274 ARG A C 1
ATOM 2253 O O . ARG A 1 274 ? -16.530 3.522 30.845 1.00 86.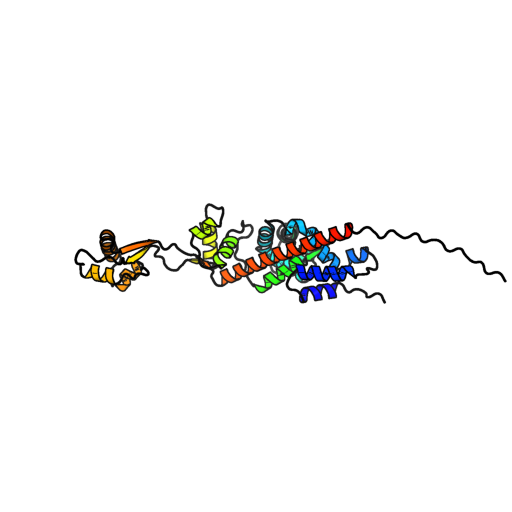12 274 ARG A O 1
ATOM 2260 N N . LYS A 1 275 ? -15.412 5.402 30.273 1.00 83.62 275 LYS A N 1
ATOM 2261 C CA . LYS A 1 275 ? -15.668 5.269 28.847 1.00 83.62 275 LYS A CA 1
ATOM 2262 C C . LYS A 1 275 ? -14.568 4.384 28.263 1.00 83.62 275 LYS A C 1
ATOM 2264 O O . LYS A 1 275 ? -13.400 4.700 28.462 1.00 83.62 275 LYS A O 1
ATOM 2269 N N . LYS A 1 276 ? -14.925 3.288 27.593 1.00 78.94 276 LYS A N 1
ATOM 2270 C CA . LYS A 1 276 ? -13.980 2.571 26.730 1.00 78.94 276 LYS A CA 1
ATOM 2271 C C . LYS A 1 276 ? -14.188 3.108 25.312 1.00 78.94 276 LYS A C 1
ATOM 2273 O O . LYS A 1 276 ? -15.306 2.992 24.801 1.00 78.94 276 LYS A O 1
ATOM 2278 N N . PRO A 1 277 ? -13.188 3.779 24.723 1.00 77.25 277 PRO A N 1
ATOM 2279 C CA . PRO A 1 277 ? -13.306 4.292 23.368 1.00 77.25 277 PRO A CA 1
ATOM 2280 C C . PRO A 1 277 ? -13.478 3.138 22.382 1.00 77.25 277 PRO A C 1
ATOM 2282 O O . PRO A 1 277 ? -13.024 2.019 22.622 1.00 77.25 277 PRO A O 1
ATOM 2285 N N . ARG A 1 278 ? -14.148 3.423 21.264 1.00 84.62 278 ARG A N 1
ATOM 2286 C CA . ARG A 1 278 ? -14.185 2.487 20.142 1.00 84.62 278 ARG A CA 1
ATOM 2287 C C . ARG A 1 278 ? -12.781 2.355 19.576 1.00 84.62 278 ARG A C 1
ATOM 2289 O O . ARG A 1 278 ? -12.098 3.364 19.389 1.00 84.62 278 ARG A O 1
ATOM 2296 N N . THR A 1 279 ? -12.405 1.119 19.302 1.00 89.31 279 THR A N 1
ATOM 2297 C CA . THR A 1 279 ? -11.142 0.774 18.665 1.00 89.31 279 THR A CA 1
ATOM 2298 C C . THR A 1 279 ? -11.409 0.284 17.253 1.00 89.31 279 THR A C 1
ATOM 2300 O O . THR A 1 279 ? -12.479 -0.261 16.962 1.00 89.31 279 THR A O 1
ATOM 2303 N N . TYR A 1 280 ? -10.439 0.524 16.388 1.00 92.06 280 TYR A N 1
ATOM 2304 C CA . TYR A 1 280 ? -10.366 0.027 15.028 1.00 92.06 280 TYR A CA 1
ATOM 2305 C C . TYR A 1 280 ? -9.245 -0.997 14.972 1.00 92.06 280 TYR A C 1
ATOM 2307 O O . TYR A 1 280 ? -8.225 -0.812 15.633 1.00 92.06 280 TYR A O 1
ATOM 2315 N N . GLU A 1 281 ? -9.445 -2.062 14.216 1.00 94.31 281 GLU A N 1
ATOM 2316 C CA . GLU A 1 281 ? -8.475 -3.137 14.019 1.00 94.31 281 GLU A CA 1
ATOM 2317 C C . GLU A 1 281 ? -8.470 -3.552 12.544 1.00 94.31 281 GLU A C 1
ATOM 2319 O O . GLU A 1 281 ? -9.466 -3.349 11.841 1.00 94.31 281 GLU A O 1
ATOM 2324 N N . LEU A 1 282 ? -7.345 -4.090 12.070 1.00 95.62 282 LEU A N 1
ATOM 2325 C CA . LEU A 1 282 ? -7.243 -4.620 10.712 1.00 95.62 282 LEU A CA 1
ATOM 2326 C C . LEU A 1 282 ? -8.003 -5.944 10.601 1.00 95.62 282 LEU A C 1
ATOM 2328 O O . LEU A 1 282 ? -7.949 -6.789 11.496 1.00 95.62 282 LEU A O 1
ATOM 2332 N N . THR A 1 283 ? -8.686 -6.136 9.478 1.00 94.62 283 THR A N 1
ATOM 2333 C CA . THR A 1 283 ? -9.164 -7.463 9.066 1.00 94.62 283 THR A CA 1
ATOM 2334 C C . THR A 1 283 ? -8.016 -8.253 8.427 1.00 94.62 283 THR A C 1
ATOM 2336 O O . THR A 1 283 ? -6.972 -7.668 8.146 1.00 94.62 283 THR A O 1
ATOM 2339 N N . PRO A 1 284 ? -8.171 -9.558 8.129 1.00 93.25 284 PRO A N 1
ATOM 2340 C CA . PRO A 1 284 ? -7.151 -10.304 7.385 1.00 93.25 284 PRO A CA 1
ATOM 2341 C C . PRO A 1 284 ? -6.749 -9.632 6.060 1.00 93.25 284 PRO A C 1
ATOM 2343 O O . PRO A 1 284 ? -5.561 -9.463 5.804 1.00 93.25 284 PRO A O 1
ATOM 2346 N N . SER A 1 285 ? -7.727 -9.147 5.285 1.00 92.19 285 SER A N 1
ATOM 2347 C CA . SER A 1 285 ? -7.481 -8.390 4.046 1.00 92.19 285 SER A CA 1
ATOM 2348 C C . SER A 1 285 ? -6.808 -7.036 4.314 1.00 92.19 285 SER A C 1
ATOM 2350 O O . SER A 1 285 ? -5.878 -6.646 3.609 1.00 92.19 285 SER A O 1
ATOM 2352 N N . GLY A 1 286 ? -7.205 -6.333 5.381 1.00 93.25 286 GLY A N 1
ATOM 2353 C CA . GLY A 1 286 ? -6.527 -5.110 5.818 1.00 93.25 286 GLY A CA 1
ATOM 2354 C C . GLY A 1 286 ? -5.065 -5.329 6.203 1.00 93.25 286 GLY A C 1
ATOM 2355 O O . GLY A 1 286 ? -4.222 -4.493 5.888 1.00 93.25 286 GLY A O 1
ATOM 2356 N N . THR A 1 287 ? -4.759 -6.451 6.854 1.00 93.75 287 THR A N 1
ATOM 2357 C CA . THR A 1 287 ? -3.396 -6.846 7.233 1.00 93.75 287 THR A CA 1
ATOM 2358 C C . THR A 1 287 ? -2.547 -7.159 6.009 1.00 93.75 287 THR A C 1
ATOM 2360 O O . THR A 1 287 ? -1.410 -6.702 5.930 1.00 93.75 287 THR A O 1
ATOM 2363 N N . GLU A 1 288 ? -3.091 -7.885 5.034 1.00 92.69 288 GLU A N 1
ATOM 2364 C CA . GLU A 1 288 ? -2.406 -8.174 3.772 1.00 92.69 288 GLU A CA 1
ATOM 2365 C C . GLU A 1 288 ? -2.047 -6.886 3.019 1.00 92.69 288 GLU A C 1
ATOM 2367 O O . GLU A 1 288 ? -0.887 -6.676 2.660 1.00 92.69 288 GLU A O 1
ATOM 2372 N N . LEU A 1 289 ? -3.004 -5.961 2.891 1.00 92.38 289 LEU A N 1
ATOM 2373 C CA . LEU A 1 289 ? -2.759 -4.656 2.282 1.00 92.38 289 LEU A CA 1
ATOM 2374 C C . LEU A 1 289 ? -1.757 -3.815 3.093 1.00 92.38 289 LEU A C 1
ATOM 2376 O O . LEU A 1 289 ? -0.896 -3.160 2.512 1.00 92.38 289 LEU A O 1
ATOM 2380 N N . ALA A 1 290 ? -1.816 -3.840 4.428 1.00 93.69 290 ALA A N 1
ATOM 2381 C CA . ALA A 1 290 ? -0.845 -3.142 5.273 1.00 93.69 290 ALA A CA 1
ATOM 2382 C C . ALA A 1 290 ? 0.581 -3.703 5.117 1.00 93.69 290 ALA A C 1
ATOM 2384 O O . ALA A 1 290 ? 1.546 -2.938 5.129 1.00 93.69 290 ALA A O 1
ATOM 2385 N N . ASN A 1 291 ? 0.722 -5.018 4.931 1.00 93.94 291 ASN A N 1
ATOM 2386 C CA . ASN A 1 291 ? 2.007 -5.656 4.648 1.00 93.94 291 ASN A CA 1
ATOM 2387 C C . ASN A 1 291 ? 2.534 -5.269 3.263 1.00 93.94 291 ASN A C 1
ATOM 2389 O O . ASN A 1 291 ? 3.698 -4.897 3.147 1.00 93.94 291 ASN A O 1
ATOM 2393 N N . PHE A 1 292 ? 1.672 -5.249 2.242 1.00 92.94 292 PHE A N 1
ATOM 2394 C CA . PHE A 1 292 ? 2.030 -4.741 0.916 1.00 92.94 292 PHE A CA 1
ATOM 2395 C C . PHE A 1 292 ? 2.539 -3.288 0.965 1.00 92.94 292 PHE A C 1
ATOM 2397 O O . PHE A 1 292 ? 3.547 -2.957 0.335 1.00 92.94 292 PHE A O 1
ATOM 2404 N N . LEU A 1 293 ? 1.877 -2.418 1.738 1.00 92.81 293 LEU A N 1
ATOM 2405 C CA . LEU A 1 293 ? 2.297 -1.022 1.916 1.00 92.81 293 LEU A CA 1
ATOM 2406 C C . LEU A 1 293 ? 3.668 -0.906 2.600 1.00 92.81 293 LEU A C 1
ATOM 2408 O O . LEU A 1 293 ? 4.457 -0.034 2.238 1.00 92.81 293 LEU A O 1
ATOM 2412 N N . GLU A 1 294 ? 3.964 -1.768 3.574 1.00 93.75 294 GLU A N 1
ATOM 2413 C CA . GLU A 1 294 ? 5.277 -1.796 4.226 1.00 93.75 294 GLU A CA 1
ATOM 2414 C C . GLU A 1 294 ? 6.375 -2.294 3.283 1.00 93.75 294 GLU A C 1
ATOM 2416 O O . GLU A 1 294 ? 7.405 -1.640 3.162 1.00 93.75 294 GLU A O 1
ATOM 2421 N N . GLU A 1 295 ? 6.145 -3.392 2.567 1.00 93.44 295 GLU A N 1
ATOM 2422 C CA . GLU A 1 295 ? 7.091 -3.925 1.577 1.00 93.44 295 GLU A CA 1
ATOM 2423 C C . GLU A 1 295 ? 7.376 -2.912 0.466 1.00 93.44 295 GLU A C 1
ATOM 2425 O O . GLU A 1 295 ? 8.519 -2.735 0.051 1.00 93.44 295 GLU A O 1
ATOM 2430 N N . THR A 1 296 ? 6.351 -2.175 0.037 1.00 92.81 296 THR A N 1
ATOM 2431 C CA . THR A 1 296 ? 6.506 -1.070 -0.915 1.00 92.81 296 THR A CA 1
ATOM 2432 C C . THR A 1 296 ? 7.384 0.047 -0.341 1.00 92.81 296 THR A C 1
ATOM 2434 O O . THR A 1 296 ? 8.270 0.551 -1.030 1.00 92.81 296 THR A O 1
ATOM 2437 N N . ALA A 1 297 ? 7.178 0.430 0.923 1.00 93.38 297 ALA A N 1
ATOM 2438 C CA . ALA A 1 297 ? 8.000 1.444 1.582 1.00 93.38 297 ALA A CA 1
ATOM 2439 C C . ALA A 1 297 ? 9.456 0.979 1.773 1.00 93.38 297 ALA A C 1
ATOM 2441 O O . ALA A 1 297 ? 10.381 1.766 1.576 1.00 93.38 297 ALA A O 1
ATOM 2442 N N . ASN A 1 298 ? 9.665 -0.298 2.100 1.00 94.38 298 ASN A N 1
ATOM 2443 C CA . ASN A 1 298 ? 10.993 -0.897 2.211 1.00 94.38 298 ASN A CA 1
ATOM 2444 C C . ASN A 1 298 ? 11.708 -0.917 0.856 1.00 94.38 298 ASN A C 1
ATOM 2446 O O . ASN A 1 298 ? 12.876 -0.545 0.790 1.00 94.38 298 ASN A O 1
ATOM 2450 N N . LEU A 1 299 ? 11.002 -1.258 -0.227 1.00 95.00 299 LEU A N 1
ATOM 2451 C CA . LEU A 1 299 ? 11.547 -1.211 -1.584 1.00 95.00 299 LEU A CA 1
ATOM 2452 C C . LEU A 1 299 ? 11.956 0.212 -1.991 1.00 95.00 299 LEU A C 1
ATOM 2454 O O . LEU A 1 299 ? 12.992 0.397 -2.620 1.00 95.00 299 LEU A O 1
ATOM 2458 N N . VAL A 1 300 ? 11.159 1.226 -1.638 1.00 94.81 300 VAL A N 1
ATOM 2459 C CA . VAL A 1 300 ? 11.515 2.637 -1.873 1.00 94.81 300 VAL A CA 1
ATOM 2460 C C . VAL A 1 300 ? 12.785 3.015 -1.110 1.00 94.81 300 VAL A C 1
ATOM 2462 O O . VAL A 1 300 ? 13.693 3.609 -1.690 1.00 94.81 300 VAL A O 1
ATOM 2465 N N . LEU A 1 301 ? 12.874 2.644 0.169 1.00 94.94 301 LEU A N 1
ATOM 2466 C CA . LEU A 1 301 ? 14.052 2.910 0.993 1.00 94.94 301 LEU A CA 1
ATOM 2467 C C . LEU A 1 301 ? 15.306 2.229 0.426 1.00 94.94 301 LEU A C 1
ATOM 2469 O O . LEU A 1 301 ? 16.372 2.836 0.366 1.00 94.94 301 LEU A O 1
ATOM 2473 N N . ASP A 1 302 ? 15.176 0.974 0.010 1.00 95.44 302 ASP A N 1
ATOM 2474 C CA . ASP A 1 302 ? 16.236 0.198 -0.626 1.00 95.44 302 ASP A CA 1
ATOM 2475 C C . ASP A 1 302 ? 16.674 0.827 -1.960 1.00 95.44 302 ASP A C 1
ATOM 2477 O O . ASP A 1 302 ? 17.862 1.042 -2.188 1.00 95.44 302 ASP A O 1
ATOM 2481 N N . ALA A 1 303 ? 15.725 1.259 -2.796 1.00 95.06 303 ALA A N 1
ATOM 2482 C CA . ALA A 1 303 ? 16.022 1.957 -4.044 1.00 95.06 303 ALA A CA 1
ATOM 2483 C C . ALA A 1 303 ? 16.762 3.289 -3.822 1.00 95.06 303 ALA A C 1
ATOM 2485 O O . ALA A 1 303 ? 17.720 3.588 -4.536 1.00 95.06 303 ALA A O 1
ATOM 2486 N N . SER A 1 304 ? 16.357 4.066 -2.812 1.00 94.69 304 SER A N 1
ATOM 2487 C CA . SER A 1 304 ? 17.034 5.307 -2.415 1.00 94.69 304 SER A CA 1
ATOM 2488 C C . SER A 1 304 ? 18.474 5.042 -1.956 1.00 94.69 304 SER A C 1
ATOM 2490 O O . SER A 1 304 ? 19.401 5.698 -2.433 1.00 94.69 304 SER A O 1
ATOM 2492 N N . LYS A 1 305 ? 18.699 4.017 -1.122 1.00 95.06 305 LYS A N 1
ATOM 2493 C CA . LYS A 1 305 ? 20.051 3.594 -0.707 1.00 95.06 305 LYS A CA 1
ATOM 2494 C C . LYS A 1 305 ? 20.904 3.142 -1.891 1.00 95.06 305 LYS A C 1
ATOM 2496 O O . LYS A 1 305 ? 22.071 3.517 -1.983 1.00 95.06 305 LYS A O 1
ATOM 2501 N N . ALA A 1 306 ? 20.329 2.352 -2.795 1.00 94.12 306 ALA A N 1
ATOM 2502 C CA . ALA A 1 306 ? 21.008 1.858 -3.987 1.00 94.12 306 ALA A CA 1
ATOM 2503 C C . ALA A 1 306 ? 21.444 3.013 -4.906 1.00 94.12 306 ALA A C 1
ATOM 2505 O O . ALA A 1 306 ? 22.567 3.029 -5.410 1.00 94.12 306 ALA A O 1
ATOM 2506 N N . SER A 1 307 ? 20.578 4.014 -5.062 1.00 94.06 307 SER A N 1
ATOM 2507 C CA . SER A 1 307 ? 20.871 5.237 -5.805 1.00 94.06 307 SER A CA 1
ATOM 2508 C C . SER A 1 307 ? 21.971 6.082 -5.148 1.00 94.06 307 SER A C 1
ATOM 2510 O O . SER A 1 307 ? 22.924 6.494 -5.815 1.00 94.06 307 SER A O 1
ATOM 2512 N N . ALA A 1 308 ? 21.893 6.287 -3.829 1.00 93.50 308 ALA A N 1
ATOM 2513 C CA . ALA A 1 308 ? 22.902 7.023 -3.069 1.00 93.50 308 ALA A CA 1
ATOM 2514 C C . ALA A 1 308 ? 24.290 6.368 -3.169 1.00 93.50 308 ALA A C 1
ATOM 2516 O O . ALA A 1 308 ? 25.276 7.056 -3.434 1.00 93.50 308 ALA A O 1
ATOM 2517 N N . PHE A 1 309 ? 24.354 5.036 -3.059 1.00 94.00 309 PHE A N 1
ATOM 2518 C CA . PHE A 1 309 ? 25.583 4.263 -3.252 1.00 94.00 309 PHE A CA 1
ATOM 2519 C C . PHE A 1 309 ? 26.232 4.538 -4.619 1.00 94.00 309 PHE A C 1
ATOM 2521 O O . PHE A 1 309 ? 27.433 4.803 -4.698 1.00 94.00 309 PHE A O 1
ATOM 2528 N N . LEU A 1 310 ? 25.448 4.525 -5.703 1.00 92.44 310 LEU A N 1
ATOM 2529 C CA . LEU A 1 310 ? 25.971 4.788 -7.047 1.00 92.44 310 LEU A CA 1
ATOM 2530 C C . LEU A 1 310 ? 26.478 6.228 -7.208 1.00 92.44 310 LEU A C 1
ATOM 2532 O O . LEU A 1 310 ? 27.504 6.446 -7.858 1.00 92.44 310 LEU A O 1
ATOM 2536 N N . LEU A 1 311 ? 25.806 7.206 -6.595 1.00 91.00 311 LEU A N 1
ATOM 2537 C CA . LEU A 1 311 ? 26.258 8.597 -6.611 1.00 91.00 311 LEU A CA 1
ATOM 2538 C C . LEU A 1 311 ? 27.579 8.791 -5.871 1.00 91.00 311 LEU A C 1
ATOM 2540 O O . LEU A 1 311 ? 28.480 9.440 -6.399 1.00 91.00 311 LEU A O 1
ATOM 2544 N N . GLU A 1 312 ? 27.723 8.223 -4.676 1.00 90.75 312 GLU A N 1
ATOM 2545 C CA . GLU A 1 312 ? 28.985 8.265 -3.931 1.00 90.75 312 GLU A CA 1
ATOM 2546 C C . GLU A 1 312 ? 30.121 7.643 -4.747 1.00 90.75 312 GLU A C 1
ATOM 2548 O O . GLU A 1 312 ? 31.204 8.222 -4.862 1.00 90.75 312 GLU A O 1
ATOM 2553 N N . ARG A 1 313 ? 29.848 6.514 -5.409 1.00 87.12 313 ARG A N 1
ATOM 2554 C CA . ARG A 1 313 ? 30.838 5.837 -6.247 1.00 87.12 313 ARG A CA 1
ATOM 2555 C C . ARG A 1 313 ? 31.252 6.656 -7.471 1.00 87.12 313 ARG A C 1
ATOM 2557 O O . ARG A 1 313 ? 32.438 6.699 -7.806 1.00 87.12 313 ARG A O 1
ATOM 2564 N N . SER A 1 314 ? 30.308 7.350 -8.110 1.00 84.19 314 SER A N 1
ATOM 2565 C CA . SER A 1 314 ? 30.621 8.244 -9.234 1.00 84.19 314 SER A CA 1
ATOM 2566 C C . SER A 1 314 ? 31.514 9.423 -8.833 1.00 84.19 314 SER A C 1
ATOM 2568 O O . SER A 1 314 ? 32.341 9.847 -9.632 1.00 84.19 314 SER A O 1
ATOM 2570 N N . LYS A 1 315 ? 31.411 9.913 -7.588 1.00 84.44 315 LYS A N 1
ATOM 2571 C CA . LYS A 1 315 ? 32.246 11.013 -7.078 1.00 84.44 315 LYS A CA 1
ATOM 2572 C C . LYS A 1 315 ? 33.675 10.556 -6.786 1.00 84.44 315 LYS A C 1
ATOM 2574 O O . LYS A 1 315 ? 34.616 11.218 -7.204 1.00 84.44 315 LYS A O 1
ATOM 2579 N N . GLN A 1 316 ? 33.837 9.387 -6.160 1.00 77.06 316 GLN A N 1
ATOM 2580 C CA . GLN A 1 316 ? 35.157 8.816 -5.844 1.00 77.06 316 GLN A CA 1
ATOM 2581 C C . GLN A 1 316 ? 36.019 8.549 -7.087 1.00 77.06 316 GLN A C 1
ATOM 2583 O O . GLN A 1 316 ? 37.240 8.626 -7.018 1.00 77.06 316 GLN A O 1
ATOM 2588 N N . THR A 1 317 ? 35.399 8.252 -8.232 1.00 62.22 317 THR A N 1
ATOM 2589 C CA . THR A 1 317 ? 36.127 8.005 -9.490 1.00 62.22 317 THR A CA 1
ATOM 2590 C C . THR A 1 317 ? 36.742 9.291 -10.063 1.00 62.22 317 THR A C 1
ATOM 2592 O O . THR A 1 317 ? 37.743 9.231 -10.768 1.00 62.22 317 THR A O 1
ATOM 2595 N N . THR A 1 318 ? 36.185 10.456 -9.726 1.00 59.84 318 THR A N 1
ATOM 2596 C CA . THR A 1 318 ? 36.647 11.770 -10.206 1.00 59.84 318 THR A CA 1
ATOM 2597 C C . THR A 1 318 ? 37.788 12.343 -9.354 1.00 59.84 318 THR A C 1
ATOM 2599 O O . THR A 1 318 ? 38.496 13.238 -9.805 1.00 59.84 318 THR A O 1
ATOM 2602 N N . GLU A 1 319 ? 37.993 11.831 -8.135 1.00 47.06 319 GLU A N 1
ATOM 2603 C CA . GLU A 1 319 ? 38.992 12.337 -7.176 1.00 47.06 319 GLU A CA 1
ATOM 2604 C C . GLU A 1 319 ? 40.326 11.569 -7.186 1.00 47.06 319 GLU A C 1
ATOM 2606 O O . GLU A 1 319 ? 41.281 11.995 -6.538 1.00 47.06 319 GLU A O 1
ATOM 2611 N N . ILE A 1 320 ? 40.439 10.465 -7.933 1.00 43.81 320 ILE A N 1
ATOM 2612 C CA . ILE A 1 320 ? 41.725 9.782 -8.137 1.00 43.81 320 ILE A CA 1
ATOM 2613 C C . ILE A 1 320 ? 42.479 10.530 -9.251 1.00 43.81 320 ILE A C 1
ATOM 2615 O O . ILE A 1 320 ? 42.008 10.522 -10.392 1.00 43.81 320 ILE A O 1
ATOM 2619 N N . PRO A 1 321 ? 43.636 11.173 -8.979 1.00 40.59 321 PRO A N 1
ATOM 2620 C CA . PRO A 1 321 ? 44.413 11.814 -10.028 1.00 40.59 321 PRO A CA 1
ATOM 2621 C C . PRO A 1 321 ? 44.847 10.747 -11.031 1.00 40.59 321 PRO A C 1
ATOM 2623 O O . PRO A 1 321 ? 45.370 9.701 -10.639 1.00 40.59 321 PRO A O 1
ATOM 2626 N N . ALA A 1 322 ? 44.629 11.015 -12.321 1.00 39.75 322 ALA A N 1
ATOM 2627 C CA . ALA A 1 322 ? 45.164 10.189 -13.394 1.00 39.75 322 ALA A CA 1
ATOM 2628 C C . ALA A 1 322 ? 46.656 9.922 -13.119 1.00 39.75 322 ALA A C 1
ATOM 2630 O O . ALA A 1 322 ? 47.381 10.881 -12.824 1.00 39.75 322 ALA A O 1
ATOM 2631 N N . PRO A 1 323 ? 47.138 8.666 -13.177 1.00 41.19 323 PRO A N 1
ATOM 2632 C CA . PRO A 1 323 ? 48.566 8.426 -13.090 1.00 41.19 323 PRO A CA 1
ATOM 2633 C C . PRO A 1 323 ? 49.211 9.214 -14.226 1.00 41.19 323 PRO A C 1
ATOM 2635 O O . PRO A 1 323 ? 48.864 9.027 -15.394 1.00 41.19 323 PRO A O 1
ATOM 2638 N N . LEU A 1 324 ? 50.083 10.155 -13.850 1.00 38.03 324 LEU A N 1
ATOM 2639 C CA . LEU A 1 324 ? 50.911 10.916 -14.774 1.00 38.03 324 LEU A CA 1
ATOM 2640 C C . LEU A 1 324 ? 51.491 9.921 -15.774 1.00 38.03 324 LEU A C 1
ATOM 2642 O O . LEU A 1 324 ? 52.192 8.991 -15.379 1.00 38.03 324 LEU A O 1
ATOM 2646 N N . LEU A 1 325 ? 51.132 10.091 -17.047 1.00 38.97 325 LEU A N 1
ATOM 2647 C CA . LEU A 1 325 ? 51.753 9.386 -18.156 1.00 38.97 325 LEU A CA 1
ATOM 2648 C C . LEU A 1 325 ? 53.253 9.647 -18.051 1.00 38.97 325 LEU A C 1
ATOM 2650 O O . LEU A 1 325 ? 53.727 10.719 -18.421 1.00 38.97 325 LEU A O 1
ATOM 2654 N N . THR A 1 326 ? 53.985 8.689 -17.488 1.00 39.09 326 THR A N 1
ATOM 2655 C CA . THR A 1 326 ? 55.437 8.714 -17.484 1.00 39.09 326 THR A CA 1
ATOM 2656 C C . THR A 1 326 ? 55.860 8.715 -18.941 1.00 39.09 326 THR A C 1
ATOM 2658 O O . THR A 1 326 ? 55.533 7.799 -19.698 1.00 39.09 326 THR A O 1
ATOM 2661 N N . GLU A 1 327 ? 56.510 9.803 -19.329 1.00 37.19 327 GLU A N 1
ATOM 2662 C CA . GLU A 1 327 ? 57.008 10.075 -20.665 1.00 37.19 327 GLU A CA 1
ATOM 2663 C C . GLU A 1 327 ? 57.677 8.829 -21.255 1.00 37.19 327 GLU A C 1
ATOM 2665 O O . GLU A 1 327 ? 58.652 8.293 -20.719 1.00 37.19 327 GLU A O 1
ATOM 2670 N N . PHE A 1 328 ? 57.147 8.361 -22.385 1.00 37.66 328 PHE A N 1
ATOM 2671 C CA . PHE A 1 328 ? 57.846 7.419 -23.244 1.00 37.66 328 PHE A CA 1
ATOM 2672 C C . PHE A 1 328 ? 59.125 8.096 -23.743 1.00 37.66 328 PHE A C 1
ATOM 2674 O O . PHE A 1 328 ? 59.115 8.861 -24.704 1.00 37.66 328 PHE A O 1
ATOM 2681 N N . SER A 1 329 ? 60.238 7.809 -23.073 1.00 38.97 329 SER A N 1
ATOM 2682 C CA . SER A 1 329 ? 61.574 8.151 -23.546 1.00 38.97 329 SER A CA 1
ATOM 2683 C C . SER A 1 329 ? 61.879 7.337 -24.816 1.00 38.97 329 SER A C 1
ATOM 2685 O O . SER A 1 329 ? 61.813 6.101 -24.775 1.00 38.97 329 SER A O 1
ATOM 2687 N N . PRO A 1 330 ? 62.192 7.968 -25.963 1.00 40.41 330 PRO A N 1
ATOM 2688 C CA . PRO A 1 330 ? 62.507 7.237 -27.181 1.00 40.41 330 PRO A CA 1
ATOM 2689 C C . PRO A 1 330 ? 63.913 6.631 -27.069 1.00 40.41 330 PRO A C 1
ATOM 2691 O O . PRO A 1 330 ? 64.915 7.341 -26.993 1.00 40.41 330 PRO A O 1
ATOM 2694 N N . ARG A 1 331 ? 64.006 5.294 -27.075 1.00 37.34 331 ARG A N 1
ATOM 2695 C CA . ARG A 1 331 ? 65.290 4.594 -27.251 1.00 37.34 331 ARG A CA 1
ATOM 2696 C C . ARG A 1 331 ? 65.870 4.923 -28.636 1.00 37.34 331 ARG A C 1
ATOM 2698 O O . ARG A 1 331 ? 65.132 4.832 -29.618 1.00 37.34 331 ARG A O 1
ATOM 2705 N N . PRO A 1 332 ? 67.175 5.225 -28.758 1.00 40.25 332 PRO A N 1
ATOM 2706 C CA . PRO A 1 332 ? 67.789 5.446 -30.057 1.00 40.25 332 PRO A CA 1
ATOM 2707 C C . PRO A 1 332 ? 67.954 4.127 -30.819 1.00 40.25 332 PRO A C 1
ATOM 2709 O O . PRO A 1 332 ? 68.401 3.117 -30.270 1.00 40.25 332 PRO A O 1
ATOM 2712 N N . LEU A 1 333 ? 67.621 4.175 -32.110 1.00 43.41 333 LEU A N 1
ATOM 2713 C CA . LEU A 1 333 ? 67.937 3.166 -33.117 1.00 43.41 333 LEU A CA 1
ATOM 2714 C C . LEU A 1 333 ? 69.447 2.888 -33.130 1.00 43.41 333 LEU A C 1
ATOM 2716 O O . LEU A 1 333 ? 70.236 3.737 -33.542 1.00 43.41 333 LEU A O 1
ATOM 2720 N N . ARG A 1 334 ? 69.856 1.680 -32.727 1.00 40.97 334 ARG A N 1
ATOM 2721 C CA . ARG A 1 334 ? 71.166 1.144 -33.107 1.00 40.97 334 ARG A CA 1
ATOM 2722 C C . ARG A 1 334 ? 71.059 0.580 -34.517 1.00 40.97 334 ARG A C 1
ATOM 2724 O O . ARG A 1 334 ? 70.398 -0.431 -34.737 1.00 40.97 334 ARG A O 1
ATOM 2731 N N . GLN A 1 335 ? 71.710 1.264 -35.450 1.00 43.69 335 GLN A N 1
ATOM 2732 C CA . GLN A 1 335 ? 72.026 0.744 -36.772 1.00 43.69 335 GLN A CA 1
ATOM 2733 C C . GLN A 1 335 ? 73.026 -0.405 -36.624 1.00 43.69 335 GLN A C 1
ATOM 2735 O O . GLN A 1 335 ? 74.080 -0.256 -36.009 1.00 43.69 335 GLN A O 1
ATOM 2740 N N . SER A 1 336 ? 72.669 -1.554 -37.178 1.00 41.66 336 SER A N 1
ATOM 2741 C CA . SER A 1 336 ? 73.580 -2.649 -37.476 1.00 41.66 336 SER A CA 1
ATOM 2742 C C . SER A 1 336 ? 74.189 -2.404 -38.855 1.00 41.66 336 SER A C 1
ATOM 2744 O O . SER A 1 336 ? 73.474 -2.429 -39.856 1.00 41.66 336 SER A O 1
ATOM 2746 N N . THR A 1 337 ? 75.499 -2.187 -38.900 1.00 47.94 337 THR A N 1
ATOM 2747 C CA . THR A 1 337 ? 76.310 -2.328 -40.112 1.00 47.94 337 THR A CA 1
ATOM 2748 C C . THR A 1 337 ? 77.401 -3.353 -39.843 1.00 47.94 337 THR A C 1
ATOM 2750 O O . THR A 1 337 ? 78.167 -3.160 -38.901 1.00 47.94 337 THR A O 1
ATOM 2753 N N . SER A 1 338 ? 77.401 -4.376 -40.702 1.00 48.72 338 SER A N 1
ATOM 2754 C CA . SER A 1 338 ? 78.518 -5.208 -41.178 1.00 48.72 338 SER A CA 1
ATOM 2755 C C . SER A 1 338 ? 79.404 -5.917 -40.160 1.00 48.72 338 SER A C 1
ATOM 2757 O O . SER A 1 338 ? 80.245 -5.244 -39.526 1.00 48.72 338 SER A O 1
#

Mean predicted aligned error: 10.81 Å

Sequence (338 aa):
MVLEINSRQWLSKIVNNSAELVEILKQADSICQYCEPISPMICVERCEIWRAKNEFLEMNGMLCADEHVHNLLNAVKNDRRQKVVEALSERPRSIKGLQEYLKSKGYYHSQHTIASEYVEPLIEAGLVKRDDVKYRLTLYGQKFRDVSNRFNVENPLPPHSRCYEEIVLKKLKDGPKTYADLVESLTQKSLSRPLKRLTENGLITKSKTPNYVFYFRTKKVPKKPFSPTEKKIYETVPEVGISAQELSKKVGINLRRTYKYLRRLRKRRLVFTRKKPRTYELTPSGTELANFLEETANLVLDASKASAFLLERSKQTTEIPAPLLTEFSPRPLRQSTS

pLDDT: mean 85.44, std 14.58, range [30.55, 97.88]

Foldseek 3Di:
DDPPPPLVVVLVVLVVVDLFLLSSLVSLVVVVVPDDDPDPVCCVPPHPSSVLLVLLQVCLVLLPDPCLLVLLCLLPLDPLLVQVLVQQLVHWAALVRSQVSVVVVVDHDDSVCCVPVRVVSCVSSSQWDDDPRIIHGHPLVVSLVVLVVVLPANRLDDRPDPCLLLLQLLVQLVPKDFPVRSVVSDPDPDPPVSVVSCVVVQFKDKPPDPAQKWKAFDPDDQPDDDDPLLVLLLVQAYRVTDGLVVSCVVSVHDSVVSVVSSVVCVVSVRMDMDGHGIIMHGDPSSNSVNVSSVVSVVSSVSSNSSSVVSVVVVVVVVPPPDPPPPDPDDDDDDDDDD